Protein AF-A0A0R0JVJ2-F1 (afdb_monomer)

Radius of gyration: 23.45 Å; Cα contacts (8 Å, |Δi|>4): 161; chains: 1; bounding box: 53×37×75 Å

Mean predicted aligned error: 15.51 Å

pLDDT: mean 79.24, std 10.42, range [49.03, 93.81]

InterPro domains:
  IPR013057 Amino acid transporter, transmembrane domain [PF01490] (54-186)

Organism: Glycine max (NCBI:txid3847)

Secondary structure (DSSP, 8-state):
-PPPHHHHHHHHHHHHHHHSTTTS-----HHHHHHHHHHHHH-S-GGGHHHHHHHHHHHHHHHHHHHHHH-PPTT---S---SSHHHHHHHHHHHHHHHHHHT-GGGGHHHHHHHS--BTTB-HHHHHHHHHHHHHHHHHHHHHHHHHHHHHHHGGG--SSHHHHH---HHHHHHHHHHHHHHHHH-

Nearest PDB structures (foldseek):
  8auw-assembly1_D  TM=2.493E-01  e=1.738E+00  Homo sapiens
  6jx6-assembly1_D  TM=2.587E-01  e=4.777E+00  Homo sapiens

Sequence (187 aa):
MVATETEIANADRKAINDWLPVTASRNAKWWYSAFHNITAMVGAGVLTLPYAMSMMGCYSTIAWVASIGKGKLPDVDYSYKAHSTADGVFNFMLAMGEVAFSYAGHNVVLEIQATIPSTPEKPSKKAMWKGVIVAYLGVAFCYLPVAFIGYYIFGNSVDDNILITLDTPAWLIAAANMFVVVHVIGG

Foldseek 3Di:
DDDDPVRVVVVVVLVVLCPDLQRNDFPDFLQVLLLLLLDLLLDPLCVCSVLVLVLLCCLLVLLLVLLVVVAADPPADQDDPAPDPVSVVVVVVVVVVVVCSSNVSVVCLVVSLSRADDDPVRRSCVSNVVSSVSNVVSSCVSPVSNVVSLCRRRRVNADPDSLVVSVPDPVSSVVSVVSVVSSVVSD

Solvent-accessible surface area (backbone atoms only — not comparable to full-atom values): 10233 Å² total; per-residue (Å²): 137,80,81,52,73,66,56,53,54,50,50,50,51,48,51,52,31,58,65,36,83,86,59,32,87,42,87,52,54,45,62,55,36,15,54,52,38,44,40,51,34,76,42,74,25,57,92,35,57,71,56,52,53,52,42,53,52,44,50,31,47,47,52,29,51,50,42,62,72,71,42,67,47,87,87,57,44,79,62,78,84,52,92,42,73,67,52,37,54,50,54,52,53,48,53,52,48,52,54,52,54,63,64,53,28,68,84,49,49,66,61,49,47,61,53,34,46,56,47,97,91,46,55,32,65,61,40,42,51,54,7,45,52,54,21,53,52,51,51,46,62,39,50,49,51,32,53,53,47,38,40,71,25,37,27,59,68,55,46,100,52,59,66,65,58,53,73,61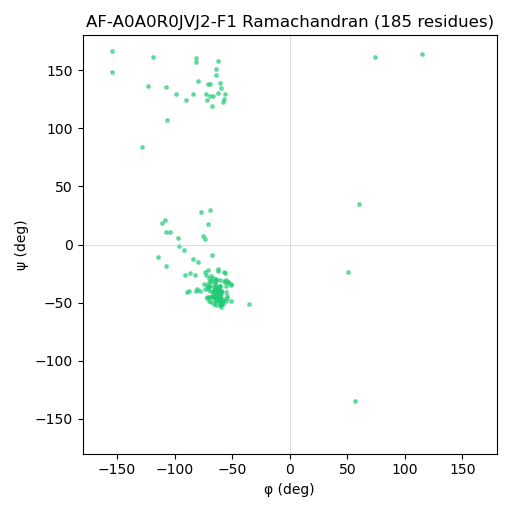,62,61,69,59,45,50,50,51,49,51,50,51,50,53,46,61,74,48,58

Structure (mmCIF, N/CA/C/O backbone):
data_AF-A0A0R0JVJ2-F1
#
_entry.id   AF-A0A0R0JVJ2-F1
#
loop_
_atom_site.group_PDB
_atom_site.id
_atom_site.type_symbol
_atom_site.label_atom_id
_atom_site.label_alt_id
_atom_site.label_comp_id
_atom_site.label_asym_id
_atom_site.label_entity_id
_atom_site.label_seq_id
_atom_site.pdbx_PDB_ins_code
_atom_site.Cartn_x
_atom_site.Cartn_y
_atom_site.Cartn_z
_atom_site.occupancy
_atom_site.B_iso_or_equiv
_atom_site.auth_seq_id
_atom_site.auth_comp_id
_atom_site.auth_asym_id
_atom_site.auth_atom_id
_atom_site.pdbx_PDB_model_num
ATOM 1 N N . MET A 1 1 ? -36.108 13.970 47.862 1.00 61.19 1 MET A N 1
ATOM 2 C CA . MET A 1 1 ? -36.733 13.151 46.804 1.00 61.19 1 MET A CA 1
ATOM 3 C C . MET A 1 1 ? -36.032 11.807 46.802 1.00 61.19 1 MET A C 1
ATOM 5 O O . MET A 1 1 ? -34.837 11.782 46.549 1.00 61.19 1 MET A O 1
ATOM 9 N N . VAL A 1 2 ? -36.731 10.739 47.181 1.00 79.56 2 VAL A N 1
ATOM 10 C CA . VAL A 1 2 ? -36.246 9.355 47.056 1.00 79.56 2 VAL A CA 1
ATOM 11 C C . VAL A 1 2 ? -36.704 8.877 45.682 1.00 79.56 2 VAL A C 1
ATOM 13 O O . VAL A 1 2 ? -37.893 8.997 45.391 1.00 79.56 2 VAL A O 1
ATOM 16 N N . ALA A 1 3 ? -35.779 8.423 44.834 1.00 79.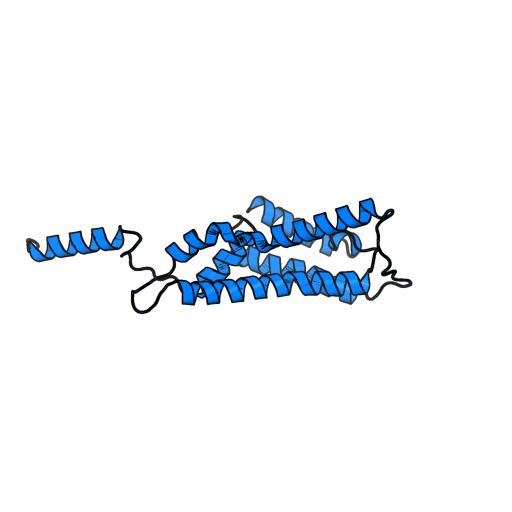12 3 ALA A N 1
ATOM 17 C CA . ALA A 1 3 ? -36.138 7.827 43.550 1.00 79.12 3 ALA A CA 1
ATOM 18 C C . ALA A 1 3 ? -37.029 6.603 43.797 1.00 79.12 3 ALA A C 1
ATOM 20 O O . ALA A 1 3 ? -36.758 5.801 44.694 1.00 79.12 3 ALA A O 1
ATOM 21 N N . THR A 1 4 ? -38.105 6.480 43.031 1.00 87.06 4 THR A N 1
ATOM 22 C CA . THR A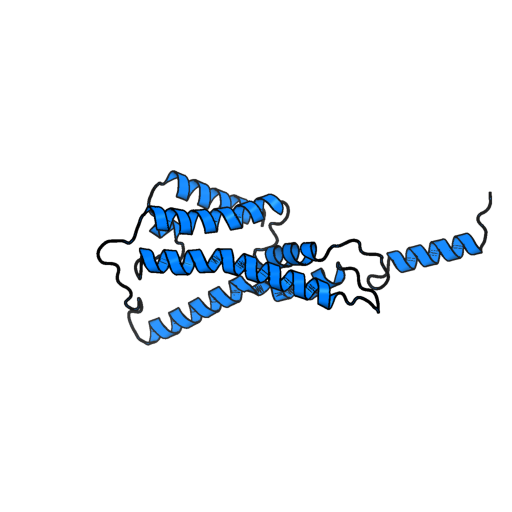 1 4 ? -38.990 5.314 43.089 1.00 87.06 4 THR A CA 1
ATOM 23 C C . THR A 1 4 ? -38.227 4.058 42.654 1.00 87.06 4 THR A C 1
ATOM 25 O O . THR A 1 4 ? -37.319 4.129 41.826 1.00 87.06 4 THR A O 1
ATOM 28 N N . GLU A 1 5 ? -38.600 2.883 43.167 1.00 86.44 5 GLU A N 1
ATOM 29 C CA . GLU A 1 5 ? -37.996 1.603 42.745 1.00 86.44 5 GLU A CA 1
ATOM 30 C C . GLU A 1 5 ? -38.059 1.415 41.217 1.00 86.44 5 GLU A C 1
ATOM 32 O O . GLU A 1 5 ? -37.147 0.861 40.604 1.00 86.44 5 GLU A O 1
ATOM 37 N N . THR A 1 6 ? -39.107 1.950 40.583 1.00 89.19 6 THR A N 1
ATOM 38 C CA . THR A 1 6 ? -39.276 1.967 39.126 1.00 89.19 6 THR A CA 1
ATOM 39 C C . THR A 1 6 ? -38.224 2.824 38.416 1.00 89.19 6 THR A C 1
ATOM 41 O O . THR A 1 6 ? -37.726 2.427 37.364 1.00 89.19 6 THR A O 1
ATOM 44 N N . GLU A 1 7 ? -37.853 3.981 38.969 1.00 89.62 7 GLU A N 1
ATOM 45 C CA . GLU A 1 7 ? -36.797 4.833 38.405 1.00 89.62 7 GLU A CA 1
ATOM 46 C C . GLU A 1 7 ? -35.424 4.159 38.490 1.00 89.62 7 GLU A C 1
ATOM 48 O O . GLU A 1 7 ? -34.679 4.194 37.510 1.00 89.62 7 GLU A O 1
ATOM 53 N N . ILE A 1 8 ? -35.120 3.488 39.608 1.00 86.44 8 ILE A N 1
ATOM 54 C CA . ILE A 1 8 ? -33.870 2.727 39.781 1.00 86.44 8 ILE A CA 1
ATOM 55 C C . ILE A 1 8 ? -33.814 1.565 38.779 1.00 86.44 8 ILE A C 1
ATOM 57 O O . ILE A 1 8 ? -32.847 1.446 38.030 1.00 86.44 8 ILE A O 1
ATOM 61 N N . ALA A 1 9 ? -34.884 0.771 38.668 1.00 89.69 9 ALA A N 1
ATOM 62 C CA . ALA A 1 9 ? -34.943 -0.346 37.723 1.00 89.69 9 ALA A CA 1
ATOM 63 C C . ALA A 1 9 ? -34.809 0.103 36.253 1.00 89.69 9 ALA A C 1
ATOM 65 O O . ALA A 1 9 ? -34.177 -0.578 35.441 1.00 89.69 9 ALA A O 1
ATOM 66 N N . ASN A 1 10 ? -35.379 1.260 35.899 1.00 90.00 10 ASN A N 1
ATOM 67 C CA . ASN A 1 10 ? -35.240 1.843 34.564 1.00 90.00 10 ASN A CA 1
ATOM 68 C C . ASN A 1 10 ? -33.822 2.372 34.308 1.00 90.00 10 ASN A C 1
ATOM 70 O O . ASN A 1 10 ? -33.306 2.204 33.200 1.00 90.00 10 ASN A O 1
ATOM 74 N N . ALA A 1 11 ? -33.182 2.977 35.313 1.00 87.25 11 ALA A N 1
ATOM 75 C CA . ALA A 1 11 ? -31.793 3.420 35.228 1.00 87.25 11 ALA A CA 1
ATOM 76 C C . ALA A 1 11 ? -30.835 2.232 35.047 1.00 87.25 11 ALA A C 1
ATOM 78 O O . ALA A 1 11 ? -29.994 2.274 34.149 1.00 87.25 11 ALA A O 1
ATOM 79 N N . ASP A 1 12 ? -31.028 1.145 35.797 1.00 85.75 12 ASP A N 1
ATOM 80 C CA . ASP A 1 12 ? -30.238 -0.085 35.671 1.00 85.75 12 ASP A CA 1
ATOM 81 C C . ASP A 1 12 ? -30.456 -0.756 34.312 1.00 85.75 12 ASP A C 1
ATOM 83 O O . ASP A 1 12 ? -29.501 -1.152 33.644 1.00 85.75 12 ASP A O 1
ATOM 87 N N . ARG A 1 13 ? -31.708 -0.827 33.836 1.00 85.25 13 ARG A N 1
ATOM 88 C CA . ARG A 1 13 ? -32.015 -1.344 32.493 1.00 85.25 13 ARG A CA 1
ATOM 89 C C . ARG A 1 13 ? -31.335 -0.517 31.409 1.00 85.25 13 ARG A C 1
ATOM 91 O O . ARG A 1 13 ? -30.795 -1.092 30.466 1.00 85.25 13 ARG A O 1
ATOM 98 N N . LYS A 1 14 ? -31.362 0.812 31.531 1.00 83.94 14 LYS A N 1
ATOM 99 C CA . LYS A 1 14 ? -30.695 1.720 30.596 1.00 83.94 14 LYS A CA 1
ATOM 100 C C . LYS A 1 14 ? -29.177 1.536 30.647 1.00 83.94 14 LYS A C 1
ATOM 102 O O . LYS A 1 14 ? -28.571 1.425 29.590 1.00 83.94 14 LYS A O 1
ATOM 107 N N . ALA A 1 15 ? -28.584 1.424 31.835 1.00 81.44 15 ALA A N 1
ATOM 108 C CA . ALA A 1 15 ? -27.154 1.173 32.004 1.00 81.44 15 ALA A CA 1
ATOM 109 C C . ALA A 1 15 ? -26.727 -0.170 31.390 1.00 81.44 15 ALA A C 1
ATOM 111 O O . ALA A 1 15 ? -25.738 -0.226 30.666 1.00 81.44 15 ALA A O 1
ATOM 112 N N . ILE A 1 16 ? -27.507 -1.235 31.605 1.00 78.06 16 ILE A N 1
ATOM 113 C CA . ILE A 1 16 ? -27.278 -2.548 30.986 1.00 78.06 16 ILE A CA 1
ATOM 114 C C . ILE A 1 16 ? -27.407 -2.455 29.462 1.00 78.06 16 ILE A C 1
ATOM 116 O O . ILE A 1 16 ? -26.553 -2.973 28.743 1.00 78.06 16 ILE A O 1
ATOM 120 N N . ASN A 1 17 ? -28.447 -1.781 28.961 1.00 77.75 17 ASN A N 1
ATOM 121 C CA . ASN A 1 17 ? -28.665 -1.635 27.526 1.00 77.75 17 ASN A CA 1
ATOM 122 C C . ASN A 1 17 ? -27.545 -0.826 26.858 1.00 77.75 17 ASN A C 1
ATOM 124 O O . ASN A 1 17 ? -27.104 -1.209 25.779 1.00 77.75 17 ASN A O 1
ATOM 128 N N . ASP A 1 18 ? -27.072 0.241 27.502 1.00 77.94 18 ASP A N 1
ATOM 129 C CA . ASP A 1 18 ? -25.963 1.079 27.034 1.00 77.94 18 ASP A CA 1
ATOM 130 C C . ASP A 1 18 ? -24.608 0.342 27.114 1.00 77.94 18 ASP A C 1
ATOM 132 O O . ASP A 1 18 ? -23.718 0.613 26.309 1.00 77.94 18 ASP A O 1
ATOM 136 N N . TRP A 1 19 ? -24.448 -0.606 28.048 1.00 73.56 19 TRP A N 1
ATOM 137 C CA . TRP A 1 19 ? -23.223 -1.400 28.212 1.00 73.56 19 TRP A CA 1
ATOM 138 C C . TRP A 1 19 ? -23.114 -2.563 27.218 1.00 73.56 19 TRP A C 1
ATOM 140 O O . TRP A 1 19 ? -22.030 -2.865 26.716 1.00 73.56 19 TRP A O 1
ATOM 150 N N . LEU A 1 20 ? -24.227 -3.232 26.915 1.00 75.75 20 LEU A N 1
ATOM 151 C CA . LEU A 1 20 ? -24.237 -4.388 26.023 1.00 75.75 20 LEU A CA 1
ATOM 152 C C . LEU A 1 20 ? -24.006 -3.955 24.557 1.00 75.75 20 LEU A C 1
ATOM 154 O O . LEU A 1 20 ? -24.811 -3.195 24.012 1.00 75.75 20 LEU A O 1
ATOM 158 N N . PRO A 1 21 ? -22.993 -4.503 23.847 1.00 67.06 21 PRO A N 1
ATOM 159 C CA . PRO A 1 21 ? -22.660 -4.104 22.472 1.00 67.06 21 PRO A CA 1
ATOM 160 C C . PRO A 1 21 ? -23.813 -4.213 21.466 1.00 67.06 21 PRO A C 1
ATOM 162 O O . PRO A 1 21 ? -23.787 -3.532 20.438 1.00 67.06 21 PRO A O 1
ATOM 165 N N . VAL A 1 22 ? -24.777 -5.088 21.768 1.00 65.69 22 VAL A N 1
ATOM 166 C CA . VAL A 1 22 ? -25.954 -5.429 20.960 1.00 65.69 22 VAL A CA 1
ATOM 167 C C . VAL A 1 22 ? -27.159 -4.510 21.195 1.00 65.69 22 VAL A C 1
ATOM 169 O O . VAL A 1 22 ? -27.994 -4.394 20.304 1.00 65.69 22 VAL A O 1
ATOM 172 N N . THR A 1 23 ? -27.265 -3.856 22.356 1.00 63.50 23 THR A N 1
ATOM 173 C CA . THR A 1 23 ? -28.396 -2.968 22.710 1.00 63.50 23 THR A CA 1
ATOM 174 C C . THR A 1 23 ? -27.990 -1.506 22.866 1.00 63.50 23 THR A C 1
ATOM 176 O O . THR A 1 23 ? -28.865 -0.644 22.954 1.00 63.50 23 THR A O 1
ATOM 179 N N . ALA A 1 24 ? -26.687 -1.215 22.885 1.00 66.81 24 ALA A N 1
ATOM 180 C CA . ALA A 1 24 ? -26.182 0.140 23.016 1.00 66.81 24 ALA A CA 1
ATOM 181 C C . ALA A 1 24 ? -26.632 0.994 21.825 1.00 66.81 24 ALA A C 1
ATOM 183 O O . ALA A 1 24 ? -26.459 0.614 20.661 1.00 66.81 24 ALA A O 1
ATOM 184 N N . SER A 1 25 ? -27.195 2.172 22.103 1.00 65.38 25 SER A N 1
ATOM 185 C CA . SER A 1 25 ? -27.552 3.118 21.046 1.00 65.38 25 SER A CA 1
ATOM 186 C C . SER A 1 25 ? -26.279 3.655 20.382 1.00 65.38 25 SER A C 1
ATOM 188 O O . SER A 1 25 ? -25.414 4.254 21.020 1.00 65.38 25 SER A O 1
ATOM 190 N N . ARG A 1 26 ? -26.127 3.408 19.080 1.00 69.19 26 ARG A N 1
ATOM 191 C CA . ARG A 1 26 ? -24.976 3.877 18.298 1.00 69.19 26 ARG A CA 1
ATOM 192 C C . ARG A 1 26 ? -25.423 5.010 17.385 1.00 69.19 26 ARG A C 1
ATOM 194 O O . ARG A 1 26 ? -26.456 4.921 16.737 1.00 69.19 26 ARG A O 1
ATOM 201 N N . ASN A 1 27 ? -24.638 6.079 17.309 1.00 69.50 27 ASN A N 1
ATOM 202 C CA . ASN A 1 27 ? -24.964 7.259 16.496 1.00 69.50 27 ASN A CA 1
ATOM 203 C C . ASN A 1 27 ? -24.152 7.334 15.187 1.00 69.50 27 ASN A C 1
ATOM 205 O O . ASN A 1 27 ? -24.167 8.357 14.500 1.00 69.50 27 ASN A O 1
ATOM 209 N N . ALA A 1 28 ? -23.433 6.264 14.823 1.00 70.06 28 ALA A N 1
ATOM 210 C CA . ALA A 1 28 ? -22.586 6.241 13.634 1.00 70.06 28 ALA A CA 1
ATOM 211 C C . ALA A 1 28 ? -23.421 6.260 12.342 1.00 70.06 28 ALA A C 1
ATOM 213 O O . ALA A 1 28 ? -24.318 5.445 12.124 1.00 70.06 28 ALA A O 1
ATOM 214 N N . LYS A 1 29 ? -23.109 7.200 11.449 1.00 79.81 29 LYS A N 1
ATOM 215 C CA . LYS A 1 29 ? -23.713 7.288 10.110 1.00 79.81 29 LYS A CA 1
ATOM 216 C C . LYS A 1 29 ? -23.023 6.307 9.152 1.00 79.81 29 LYS A C 1
ATOM 218 O O . LYS A 1 29 ? -21.863 5.963 9.338 1.00 79.81 29 LYS A O 1
ATOM 223 N N . TRP A 1 30 ? -23.698 5.909 8.071 1.00 78.44 30 TRP A N 1
ATOM 224 C CA . TRP A 1 30 ? -23.148 4.969 7.075 1.00 78.44 30 TRP A CA 1
ATOM 225 C C . TRP A 1 30 ? -21.788 5.401 6.505 1.00 78.44 30 TRP A C 1
ATOM 227 O O . TRP A 1 30 ? -20.960 4.554 6.187 1.00 78.44 30 TRP A O 1
ATOM 237 N N . TRP A 1 31 ? -21.542 6.710 6.387 1.00 79.94 31 TRP A N 1
ATOM 238 C CA . TRP A 1 31 ? -20.289 7.211 5.840 1.00 79.94 31 TRP A CA 1
ATOM 239 C C . TRP A 1 31 ? -19.108 6.921 6.763 1.00 79.94 31 TRP A C 1
ATOM 241 O O . TRP A 1 31 ? -18.051 6.617 6.236 1.00 79.94 31 TRP A O 1
ATOM 251 N N . TYR A 1 32 ? -19.279 6.869 8.094 1.00 78.94 32 TYR A N 1
ATOM 252 C CA . TYR A 1 32 ? -18.208 6.447 9.013 1.00 78.94 32 TYR A CA 1
ATOM 253 C C . TYR A 1 32 ? -17.665 5.068 8.642 1.00 78.94 32 TYR A C 1
ATOM 255 O O . TYR A 1 32 ? -16.466 4.844 8.716 1.00 78.94 32 TYR A O 1
ATOM 263 N N . SER A 1 33 ? -18.528 4.164 8.167 1.00 79.00 33 SER A N 1
ATOM 264 C CA . SER A 1 33 ? -18.093 2.868 7.654 1.00 79.00 33 SER A CA 1
ATOM 265 C C . SER A 1 33 ? -17.161 3.011 6.454 1.00 79.00 33 SER A C 1
ATOM 267 O O . SER A 1 33 ? -16.154 2.318 6.404 1.00 79.00 33 SER A O 1
ATOM 269 N N . ALA A 1 34 ? -17.449 3.920 5.517 1.00 80.50 34 ALA A N 1
ATOM 270 C CA . ALA A 1 34 ? -16.549 4.192 4.397 1.00 80.50 34 ALA A CA 1
ATOM 271 C C . ALA A 1 34 ? -15.191 4.703 4.894 1.00 80.50 34 ALA A C 1
ATOM 273 O O . ALA A 1 34 ? -14.166 4.149 4.514 1.00 80.50 34 ALA A O 1
ATOM 274 N N . PHE A 1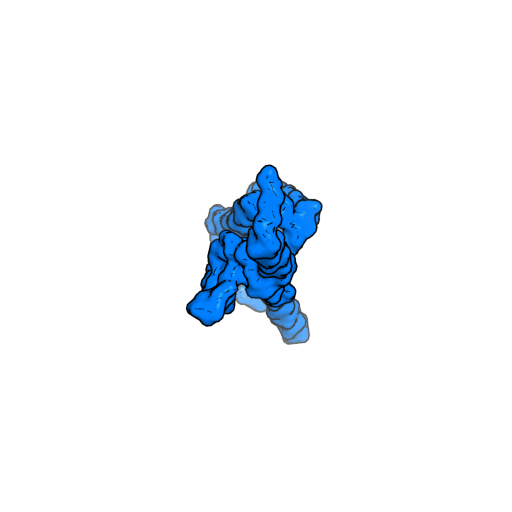 35 ? -15.190 5.685 5.805 1.00 77.50 35 PHE A N 1
ATOM 275 C CA . PHE A 1 35 ? -13.962 6.208 6.412 1.00 77.50 35 PHE A CA 1
ATOM 276 C C . PHE A 1 35 ? -13.161 5.106 7.113 1.00 77.50 35 PHE A C 1
ATOM 278 O O . PHE A 1 35 ? -11.982 4.958 6.830 1.00 77.50 35 PHE A O 1
ATOM 285 N N . HIS A 1 36 ? -13.792 4.281 7.953 1.00 75.06 36 HIS A N 1
ATOM 286 C CA . HIS A 1 36 ? -13.100 3.189 8.636 1.00 75.06 36 HIS A CA 1
ATOM 287 C C . HIS A 1 36 ? -12.586 2.102 7.680 1.00 75.06 36 HIS A C 1
ATOM 289 O O . HIS A 1 36 ? -11.508 1.567 7.916 1.00 75.06 36 HIS A O 1
ATOM 295 N N . ASN A 1 37 ? -13.320 1.772 6.608 1.00 74.44 37 ASN A N 1
ATOM 296 C CA . ASN A 1 37 ? -12.854 0.801 5.611 1.00 74.44 37 ASN A CA 1
ATOM 297 C C . ASN A 1 37 ? -11.634 1.338 4.850 1.00 74.44 37 ASN A C 1
ATOM 299 O O . ASN A 1 37 ? -10.663 0.607 4.697 1.00 74.44 37 ASN A O 1
ATOM 303 N N . ILE A 1 38 ? -11.663 2.607 4.420 1.00 73.12 38 ILE A N 1
ATOM 304 C CA . ILE A 1 38 ? -10.509 3.267 3.785 1.00 73.12 38 ILE A CA 1
ATOM 305 C C . ILE A 1 38 ? -9.325 3.264 4.754 1.00 73.12 38 ILE A C 1
ATOM 307 O O . ILE A 1 38 ? -8.245 2.796 4.413 1.00 73.12 38 ILE A O 1
ATOM 311 N N . THR A 1 39 ? -9.551 3.716 5.986 1.00 68.75 39 THR A N 1
ATOM 312 C CA . THR A 1 39 ? -8.565 3.706 7.067 1.00 68.75 39 THR A CA 1
ATOM 313 C C . THR A 1 39 ? -7.922 2.333 7.250 1.00 68.75 39 THR A C 1
ATOM 315 O O . THR A 1 39 ? -6.705 2.230 7.317 1.00 68.75 39 THR A O 1
ATOM 318 N N . ALA A 1 40 ? -8.711 1.267 7.314 1.00 69.25 40 ALA A N 1
ATOM 319 C CA . ALA A 1 40 ? -8.175 -0.058 7.583 1.00 69.25 40 ALA A CA 1
ATOM 320 C C . ALA A 1 40 ? -7.408 -0.676 6.415 1.00 69.25 40 ALA A C 1
ATOM 322 O O . ALA A 1 40 ? -6.539 -1.509 6.647 1.00 69.25 40 ALA A O 1
ATOM 323 N N . MET A 1 41 ? -7.717 -0.282 5.177 1.00 67.62 41 MET A N 1
ATOM 324 C CA . MET A 1 41 ? -6.905 -0.658 4.014 1.00 67.62 41 MET A CA 1
ATOM 325 C C . MET A 1 41 ? -5.552 0.052 4.024 1.00 67.62 41 MET A C 1
ATOM 327 O O . MET A 1 41 ? -4.565 -0.506 3.564 1.00 67.62 41 MET A O 1
ATOM 331 N N . VAL A 1 42 ? -5.511 1.277 4.548 1.00 63.75 42 VAL A N 1
ATOM 332 C CA . VAL A 1 42 ? -4.325 2.138 4.507 1.00 63.75 42 VAL A CA 1
ATOM 333 C C . VAL A 1 42 ? -3.431 1.960 5.748 1.00 63.75 42 VAL A C 1
ATOM 335 O O . VAL A 1 42 ? -2.225 2.160 5.658 1.00 63.75 42 VAL A O 1
ATOM 338 N N . GLY A 1 43 ? -3.984 1.535 6.888 1.00 58.16 43 GLY A N 1
ATOM 339 C CA . GLY A 1 43 ? -3.256 1.321 8.145 1.00 58.16 43 GLY A CA 1
ATOM 340 C C . GLY A 1 43 ? -3.691 2.272 9.267 1.00 58.16 43 GLY A C 1
ATOM 341 O O . GLY A 1 43 ? -4.354 3.283 9.036 1.00 58.16 43 GLY A O 1
ATOM 342 N N . ALA A 1 44 ? -3.322 1.936 10.507 1.00 50.53 44 ALA A N 1
ATOM 343 C CA . ALA A 1 44 ? -3.784 2.559 11.755 1.00 50.53 44 ALA A CA 1
ATOM 344 C C . ALA A 1 44 ? -3.271 3.993 12.021 1.00 50.53 44 ALA A C 1
ATOM 346 O O . ALA A 1 44 ? -3.466 4.497 13.130 1.00 50.53 44 ALA A O 1
ATOM 347 N N . GLY A 1 45 ? -2.766 4.692 10.989 1.00 51.88 45 GLY A N 1
ATOM 348 C CA . GLY A 1 45 ? -2.164 6.031 11.054 1.00 51.88 45 GLY A CA 1
ATOM 349 C C . GLY A 1 45 ? -3.082 7.218 11.348 1.00 51.88 45 GLY A C 1
ATOM 350 O O . GLY A 1 45 ? -2.923 8.345 10.869 1.00 51.88 45 GLY A O 1
ATOM 351 N N . VAL A 1 46 ? -4.130 6.927 12.098 1.00 49.03 46 VAL A N 1
ATOM 352 C CA . VAL A 1 46 ? -5.496 7.440 12.002 1.00 49.03 46 VAL A CA 1
ATOM 353 C C . VAL A 1 46 ? -5.759 8.592 12.956 1.00 49.03 46 VAL A C 1
ATOM 355 O O . VAL A 1 46 ? -6.857 9.143 12.976 1.00 49.03 46 VAL A O 1
ATOM 358 N N . LEU A 1 47 ? -4.742 9.074 13.667 1.00 53.34 47 LEU A N 1
ATOM 359 C CA . LEU A 1 47 ? -4.842 10.373 14.341 1.00 53.34 47 LEU A CA 1
ATOM 360 C C . LEU A 1 47 ? -4.920 11.538 13.340 1.00 53.34 47 LEU A C 1
ATOM 362 O O . LEU A 1 47 ? -5.244 12.663 13.712 1.00 53.34 47 LEU A O 1
ATOM 366 N N . THR A 1 48 ? -4.699 11.258 12.054 1.00 53.97 48 THR A N 1
ATOM 367 C CA . THR A 1 48 ? -4.685 12.244 10.980 1.00 53.97 48 THR A CA 1
ATOM 368 C C . THR A 1 48 ? -5.867 12.111 10.011 1.00 53.97 48 THR A C 1
ATOM 370 O O . THR A 1 48 ? -5.783 12.657 8.932 1.00 53.97 48 THR A O 1
ATOM 373 N N . LEU A 1 49 ? -6.984 11.444 10.337 1.00 52.06 49 LEU A N 1
ATOM 374 C CA . LEU A 1 49 ? -8.055 11.047 9.386 1.00 52.06 49 LEU A CA 1
ATOM 375 C C . LEU A 1 49 ? -8.369 12.028 8.215 1.00 52.06 49 LEU A C 1
ATOM 377 O O . LEU A 1 49 ? -8.335 11.590 7.064 1.00 52.06 49 LEU A O 1
ATOM 381 N N . PRO A 1 50 ? -8.611 13.343 8.422 1.00 58.41 50 PRO A N 1
ATOM 382 C CA . PRO A 1 50 ? -8.808 14.280 7.308 1.00 58.41 50 PRO A CA 1
ATOM 383 C C . PRO A 1 50 ? -7.515 14.577 6.538 1.00 58.41 50 PRO A C 1
ATOM 385 O O . PRO A 1 50 ? -7.539 14.738 5.325 1.00 58.41 50 PRO A O 1
ATOM 388 N N . TYR A 1 51 ? -6.392 14.626 7.247 1.00 54.84 51 TYR A N 1
ATOM 389 C CA . TYR A 1 51 ? -5.042 14.807 6.728 1.00 54.84 51 TYR A CA 1
ATOM 390 C C . TYR A 1 51 ? -4.591 13.572 5.928 1.00 54.84 51 TYR A C 1
ATOM 392 O O . TYR A 1 51 ? -4.284 13.735 4.757 1.00 54.84 51 TYR A O 1
ATOM 400 N N . ALA A 1 52 ? -4.717 12.342 6.437 1.00 51.50 52 ALA A N 1
ATOM 401 C CA . ALA A 1 52 ? -4.449 11.102 5.698 1.00 51.50 52 ALA A CA 1
ATOM 402 C C . ALA A 1 52 ? -5.331 10.950 4.448 1.00 51.50 52 ALA A C 1
ATOM 404 O O . ALA A 1 52 ? -4.839 10.563 3.393 1.00 51.50 52 ALA A O 1
ATOM 405 N N . MET A 1 53 ? -6.618 11.309 4.512 1.00 54.53 53 MET A N 1
ATOM 406 C CA . MET A 1 53 ? -7.489 11.272 3.330 1.00 54.53 53 MET A CA 1
ATOM 407 C C . MET A 1 53 ? -7.205 12.388 2.331 1.00 54.53 53 MET A C 1
ATOM 409 O O . MET A 1 53 ? -7.214 12.143 1.124 1.00 54.53 53 MET A O 1
ATOM 413 N N . SER A 1 54 ? -6.902 13.596 2.817 1.00 57.88 54 SER A N 1
ATOM 414 C CA . SER A 1 54 ? -6.384 14.664 1.960 1.00 57.88 54 SER A CA 1
ATOM 415 C C . SER A 1 54 ? -5.067 14.247 1.309 1.00 57.88 54 SER A C 1
ATOM 417 O O . SER A 1 54 ? -4.814 14.611 0.166 1.00 57.88 54 SER A O 1
ATOM 419 N N . MET A 1 55 ? -4.285 13.406 1.995 1.00 56.81 55 MET A N 1
ATOM 420 C CA . MET A 1 55 ? -2.984 12.930 1.546 1.00 56.81 55 MET A CA 1
ATOM 421 C C . MET A 1 55 ? -3.040 11.789 0.563 1.00 56.81 55 MET A C 1
ATOM 423 O O . MET A 1 55 ? -2.290 11.796 -0.404 1.00 56.81 55 MET A O 1
ATOM 427 N N . MET A 1 56 ? -3.941 10.833 0.759 1.00 58.50 56 MET A N 1
ATOM 428 C CA . MET A 1 56 ? -4.140 9.745 -0.190 1.00 58.50 56 MET A CA 1
ATOM 429 C C . MET A 1 56 ? -4.621 10.305 -1.530 1.00 58.50 56 MET A C 1
ATOM 431 O O . MET A 1 56 ? -4.071 9.977 -2.582 1.00 58.50 56 MET A O 1
ATOM 435 N N . GLY A 1 57 ? -5.593 11.224 -1.468 1.00 65.44 57 GLY A N 1
ATOM 436 C CA . GLY A 1 57 ? -6.043 11.980 -2.625 1.00 65.44 57 GLY A CA 1
ATOM 437 C C . GLY A 1 57 ? -4.910 12.800 -3.229 1.00 65.44 57 GLY A C 1
ATOM 438 O O . GLY A 1 57 ? -4.718 12.731 -4.438 1.00 65.44 57 GLY A O 1
ATOM 439 N N . CYS A 1 58 ? -4.120 13.526 -2.428 1.00 69.38 58 CYS A N 1
ATOM 440 C CA . CYS A 1 58 ? -3.056 14.360 -2.978 1.00 69.38 58 CYS A CA 1
ATOM 441 C C . CYS A 1 58 ? -1.908 13.543 -3.567 1.00 69.38 58 CYS A C 1
ATOM 443 O O . CYS A 1 58 ? -1.455 13.913 -4.631 1.00 69.38 58 CYS A O 1
ATOM 445 N N . TYR A 1 59 ? -1.458 12.440 -2.968 1.00 75.50 59 TYR A N 1
ATOM 446 C CA . TYR A 1 59 ? -0.343 11.647 -3.494 1.00 75.50 59 TYR A CA 1
ATOM 447 C C . TYR A 1 59 ? -0.709 11.006 -4.832 1.00 75.50 59 TYR A C 1
ATOM 449 O O . TYR A 1 59 ? -0.001 11.196 -5.818 1.00 75.50 59 TYR A O 1
ATOM 457 N N . SER A 1 60 ? -1.852 10.311 -4.883 1.00 81.12 60 SER A N 1
ATOM 458 C CA . SER A 1 60 ? -2.369 9.738 -6.128 1.00 81.12 60 SER A CA 1
ATOM 459 C C . SER A 1 60 ? -2.603 10.829 -7.173 1.00 81.12 60 SER A C 1
ATOM 461 O O . SER A 1 60 ? -2.106 10.723 -8.293 1.00 81.12 60 SER A O 1
ATOM 463 N N . THR A 1 61 ? -3.291 11.913 -6.794 1.00 82.38 61 THR A N 1
ATOM 464 C CA . THR A 1 61 ? -3.583 13.030 -7.703 1.00 82.38 61 THR A CA 1
ATOM 465 C C . THR A 1 61 ? -2.319 13.690 -8.215 1.00 82.38 61 THR A C 1
ATOM 467 O O . THR A 1 61 ? -2.193 13.886 -9.415 1.00 82.38 61 THR A O 1
ATOM 470 N N . ILE A 1 62 ? -1.352 13.972 -7.346 1.00 81.62 62 ILE A N 1
ATOM 471 C CA . ILE A 1 62 ? -0.042 14.501 -7.723 1.00 81.62 62 ILE A CA 1
ATOM 472 C C . ILE A 1 62 ? 0.636 13.546 -8.699 1.00 81.62 62 ILE A C 1
ATOM 474 O O . ILE A 1 62 ? 1.113 14.007 -9.727 1.00 81.62 62 ILE A O 1
ATOM 478 N N . ALA A 1 63 ? 0.646 12.241 -8.425 1.00 84.69 63 ALA A N 1
ATOM 479 C CA . ALA A 1 63 ? 1.309 11.262 -9.275 1.00 84.69 63 ALA A CA 1
ATOM 480 C C . ALA A 1 63 ? 0.734 11.248 -10.697 1.00 84.69 63 ALA A C 1
ATOM 482 O O . ALA A 1 63 ? 1.480 11.433 -11.662 1.00 84.69 63 ALA A O 1
ATOM 483 N N . TRP A 1 64 ? -0.583 11.081 -10.855 1.00 86.88 64 TRP A N 1
ATOM 484 C CA . TRP A 1 64 ? -1.167 11.019 -12.196 1.00 86.88 64 TRP A CA 1
ATOM 485 C C . TRP A 1 64 ? -1.234 12.394 -12.879 1.00 86.88 64 TRP A C 1
ATOM 487 O O . TRP A 1 64 ? -1.002 12.466 -14.084 1.00 86.88 64 TRP A O 1
ATOM 497 N N . VAL A 1 65 ? -1.452 13.497 -12.150 1.00 87.12 65 VAL A N 1
ATOM 498 C CA . VAL A 1 65 ? -1.410 14.864 -12.715 1.00 87.12 65 VAL A CA 1
ATOM 499 C C . VAL A 1 65 ? 0.001 15.228 -13.170 1.00 87.12 65 VAL A C 1
ATOM 501 O O . VAL A 1 65 ? 0.168 15.745 -14.273 1.00 87.12 65 VAL A O 1
ATOM 504 N N . ALA A 1 66 ? 1.023 14.946 -12.360 1.00 85.94 66 ALA A N 1
ATOM 505 C CA . ALA A 1 66 ? 2.414 15.188 -12.734 1.00 85.94 66 ALA A CA 1
ATOM 506 C C . ALA A 1 66 ? 2.825 14.315 -13.923 1.00 85.94 66 ALA A C 1
ATOM 508 O O . ALA A 1 66 ? 3.511 14.802 -14.818 1.00 85.94 66 ALA A O 1
ATOM 509 N N . SER A 1 67 ? 2.335 13.071 -13.987 1.00 87.38 67 SER A N 1
ATOM 510 C CA . SER A 1 67 ? 2.542 12.200 -15.149 1.00 87.38 67 SER A CA 1
ATOM 511 C C . SER A 1 67 ? 1.952 12.835 -16.409 1.00 87.38 67 SER A C 1
ATOM 513 O O . SER A 1 67 ? 2.674 13.005 -17.388 1.00 87.38 67 SER A O 1
ATOM 515 N N . ILE A 1 68 ? 0.685 13.279 -16.372 1.00 89.00 68 ILE A N 1
ATOM 516 C CA . ILE A 1 68 ? 0.058 14.013 -17.491 1.00 89.00 68 ILE A CA 1
ATOM 517 C C . ILE A 1 68 ? 0.898 15.232 -17.887 1.00 89.00 68 ILE A C 1
ATOM 519 O O . ILE A 1 68 ? 1.106 15.460 -19.077 1.00 89.00 68 ILE A O 1
ATOM 523 N N . GLY A 1 69 ? 1.389 15.995 -16.907 1.00 85.81 69 GLY A N 1
ATOM 524 C CA . GLY A 1 69 ? 2.218 17.179 -17.135 1.00 85.81 69 GLY A CA 1
ATOM 525 C C . GLY A 1 69 ? 3.572 16.879 -17.787 1.00 85.81 69 GLY A C 1
ATOM 526 O O . GLY A 1 69 ? 4.029 17.680 -18.599 1.00 85.81 69 GLY A O 1
ATOM 527 N N . LYS A 1 70 ? 4.189 15.729 -17.479 1.00 86.44 70 LYS A N 1
ATOM 528 C CA . LYS A 1 70 ? 5.425 15.254 -18.131 1.00 86.44 70 LYS A CA 1
ATOM 529 C C . LYS A 1 70 ? 5.174 14.878 -19.595 1.00 86.44 70 LYS A C 1
ATOM 531 O O . LYS A 1 70 ? 6.042 15.086 -20.439 1.00 86.44 70 LYS A O 1
ATOM 536 N N . GLY A 1 71 ? 3.963 14.411 -19.900 1.00 87.12 71 GLY A N 1
ATOM 537 C CA . GLY A 1 71 ? 3.568 13.984 -21.238 1.00 87.12 71 GLY A CA 1
ATOM 538 C C . GLY A 1 71 ? 4.183 12.636 -21.617 1.00 87.12 71 GLY A C 1
ATOM 539 O O . GLY A 1 71 ? 5.141 12.175 -21.004 1.00 87.12 71 GLY A O 1
ATOM 540 N N . LYS A 1 72 ? 3.600 11.979 -22.627 1.00 89.94 72 LYS A N 1
ATOM 541 C CA . LYS A 1 72 ? 4.056 10.667 -23.111 1.00 89.94 72 LYS A CA 1
ATOM 542 C C . LYS A 1 72 ? 5.527 10.741 -23.534 1.00 89.94 72 LYS A C 1
ATOM 544 O O . LYS A 1 72 ? 5.869 11.578 -24.371 1.00 89.94 72 LYS A O 1
ATOM 549 N N . LEU A 1 73 ? 6.368 9.865 -22.980 1.00 87.25 73 LEU A N 1
ATOM 550 C CA . LEU A 1 73 ? 7.788 9.834 -23.322 1.00 87.25 73 LEU A CA 1
ATOM 551 C C . LEU A 1 73 ? 7.999 9.470 -24.806 1.00 87.25 73 LEU A C 1
ATOM 553 O O . LEU A 1 73 ? 7.226 8.672 -25.355 1.00 87.25 73 LEU A O 1
ATOM 557 N N . PRO A 1 74 ? 9.032 10.031 -25.469 1.00 86.31 74 PRO A N 1
ATOM 558 C CA . PRO A 1 74 ? 9.462 9.532 -26.770 1.00 86.31 74 PRO A CA 1
ATOM 559 C C . PRO A 1 74 ? 9.904 8.067 -26.629 1.00 86.31 74 PRO A C 1
ATOM 561 O O . PRO A 1 74 ? 10.537 7.707 -25.641 1.00 86.31 74 PRO A O 1
ATOM 564 N N . ASP A 1 75 ? 9.531 7.232 -27.601 1.00 88.62 75 ASP A N 1
ATOM 565 C CA . ASP A 1 75 ? 9.897 5.808 -27.672 1.00 88.62 75 ASP A CA 1
ATOM 566 C C . ASP A 1 75 ? 9.424 4.935 -26.494 1.00 88.62 75 ASP A C 1
ATOM 568 O O . ASP A 1 75 ? 10.091 3.980 -26.102 1.00 88.62 75 ASP A O 1
ATOM 572 N N . VAL A 1 76 ? 8.243 5.233 -25.938 1.00 89.44 76 VAL A N 1
ATOM 573 C CA . VAL A 1 76 ? 7.642 4.397 -24.891 1.00 89.44 76 VAL A CA 1
ATOM 574 C C . VAL A 1 76 ? 7.429 2.958 -25.365 1.00 89.44 76 VAL A C 1
ATOM 576 O O . VAL A 1 76 ? 6.726 2.687 -26.343 1.00 89.44 76 VAL A O 1
ATOM 579 N N . ASP A 1 77 ? 8.023 2.029 -24.629 1.00 90.88 77 ASP A N 1
ATOM 580 C CA . ASP A 1 77 ? 7.898 0.606 -24.876 1.00 90.88 77 ASP A CA 1
ATOM 581 C C . ASP A 1 77 ? 6.840 0.002 -23.943 1.00 90.88 77 ASP A C 1
ATOM 583 O O . ASP A 1 77 ? 6.846 0.222 -22.735 1.00 90.88 77 ASP A O 1
ATOM 587 N N . TYR A 1 78 ? 5.905 -0.755 -24.512 1.00 91.44 78 TYR A N 1
ATOM 588 C CA . TYR A 1 78 ? 4.875 -1.490 -23.769 1.00 91.44 78 TYR A CA 1
ATOM 589 C C . TYR A 1 78 ? 5.142 -2.999 -23.768 1.00 91.44 78 TYR A C 1
ATOM 591 O O . TYR A 1 78 ? 4.273 -3.789 -23.388 1.00 91.44 78 TYR A O 1
ATOM 599 N N . SER A 1 79 ? 6.328 -3.416 -24.213 1.00 89.88 79 SER A N 1
ATOM 600 C CA . SER A 1 79 ? 6.777 -4.794 -24.123 1.00 89.88 79 SER A CA 1
ATOM 601 C C . SER A 1 79 ? 6.880 -5.238 -22.665 1.00 89.88 79 SER A C 1
ATOM 603 O O . SER A 1 79 ? 6.966 -4.445 -21.720 1.00 89.88 79 SER A O 1
ATOM 605 N N . TYR A 1 80 ? 6.826 -6.548 -22.476 1.00 84.62 80 TYR A N 1
ATOM 606 C CA . TYR A 1 80 ? 6.846 -7.127 -21.151 1.00 84.62 80 TYR A CA 1
ATOM 607 C C . TYR A 1 80 ? 8.245 -7.023 -20.533 1.00 84.62 80 TYR A C 1
ATOM 609 O O . TYR A 1 80 ? 9.219 -7.444 -21.148 1.00 84.62 80 TYR A O 1
ATOM 617 N N . LYS A 1 81 ? 8.336 -6.501 -19.301 1.00 85.44 81 LYS A N 1
ATOM 618 C CA . LYS A 1 81 ? 9.610 -6.292 -18.588 1.00 85.44 81 LYS A CA 1
ATOM 619 C C . LYS A 1 81 ? 10.400 -7.574 -18.303 1.00 85.44 81 LYS A C 1
ATOM 621 O O . LYS A 1 81 ? 11.588 -7.486 -18.021 1.00 85.44 81 LYS A O 1
ATOM 626 N N . ALA A 1 82 ? 9.753 -8.741 -18.301 1.00 87.00 82 ALA A N 1
ATOM 627 C CA . ALA A 1 82 ? 10.401 -9.950 -17.810 1.00 87.00 82 ALA A CA 1
ATOM 628 C C . ALA A 1 82 ? 11.502 -10.457 -18.745 1.00 87.00 82 ALA A C 1
ATOM 630 O O . ALA A 1 82 ? 11.319 -10.571 -19.958 1.00 87.00 82 ALA A O 1
ATOM 631 N N . HIS A 1 83 ? 12.615 -10.877 -18.150 1.00 87.50 83 HIS A N 1
ATOM 632 C CA . HIS A 1 83 ? 13.773 -11.410 -18.869 1.00 87.50 83 HIS A CA 1
ATOM 633 C C . HIS A 1 83 ? 13.642 -12.903 -19.207 1.00 87.50 83 HIS A C 1
ATOM 635 O O . HIS A 1 83 ? 14.429 -13.448 -19.980 1.00 87.50 83 HIS A O 1
ATOM 641 N N . SER A 1 84 ? 12.661 -13.589 -18.616 1.00 93.25 84 SER A N 1
ATOM 642 C CA . SER A 1 84 ? 12.353 -14.996 -18.875 1.00 93.25 84 SER A CA 1
ATOM 643 C C . SER A 1 84 ? 10.886 -15.308 -18.569 1.00 93.25 84 SER A C 1
ATOM 645 O O . SER A 1 84 ? 10.201 -14.544 -17.891 1.00 93.25 84 SER A O 1
ATOM 647 N N . THR A 1 85 ? 10.394 -16.469 -19.011 1.00 91.75 85 THR A N 1
ATOM 648 C CA . THR A 1 85 ? 9.034 -16.923 -18.676 1.00 91.75 85 THR A CA 1
ATOM 649 C C . THR A 1 85 ? 8.830 -17.078 -17.167 1.00 91.75 85 THR A C 1
ATOM 651 O O . THR A 1 85 ? 7.774 -16.711 -16.662 1.00 91.75 85 THR A O 1
ATOM 654 N N . ALA A 1 86 ? 9.829 -17.591 -16.439 1.00 93.81 86 ALA A N 1
ATOM 655 C CA . ALA A 1 86 ? 9.735 -17.766 -14.990 1.00 93.81 86 ALA A CA 1
ATOM 656 C C . ALA A 1 86 ? 9.627 -16.414 -14.271 1.00 93.81 86 ALA A C 1
ATOM 658 O O . ALA A 1 86 ? 8.727 -16.227 -13.458 1.00 93.81 86 ALA A O 1
ATOM 659 N N . ASP A 1 87 ? 10.494 -15.467 -14.635 1.00 92.06 87 ASP A N 1
ATOM 660 C CA . ASP A 1 87 ? 10.459 -14.084 -14.146 1.00 92.06 87 ASP A CA 1
ATOM 661 C C . ASP A 1 87 ? 9.088 -13.439 -14.408 1.00 92.06 87 ASP A C 1
ATOM 663 O O . ASP A 1 87 ? 8.483 -12.844 -13.522 1.00 92.06 87 ASP A O 1
ATOM 667 N N . GLY A 1 88 ? 8.510 -13.688 -15.585 1.00 91.56 88 GLY A N 1
ATOM 668 C CA . GLY A 1 88 ? 7.161 -13.238 -15.909 1.00 91.56 88 GLY A CA 1
ATOM 669 C C . GLY A 1 88 ? 6.071 -13.783 -14.990 1.00 91.56 88 GLY A C 1
ATOM 670 O O . GLY A 1 88 ? 5.231 -13.041 -14.480 1.00 91.56 88 GLY A O 1
ATOM 671 N N . VAL A 1 89 ? 6.092 -15.089 -14.731 1.00 93.69 89 VAL 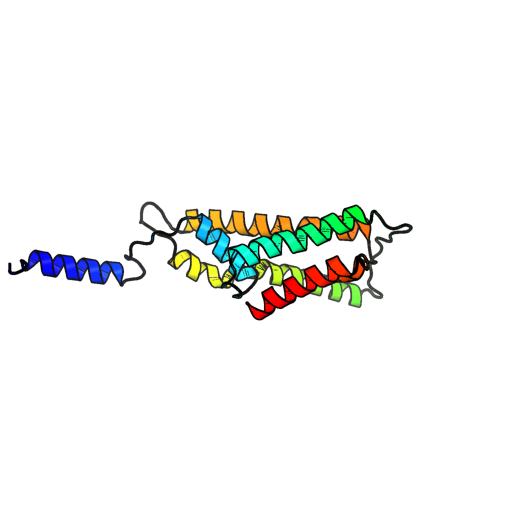A N 1
ATOM 672 C CA . VAL A 1 89 ? 5.133 -15.716 -13.813 1.00 93.69 89 VAL A CA 1
ATOM 673 C C . VAL A 1 89 ? 5.276 -15.141 -12.403 1.00 93.69 89 VAL A C 1
ATOM 675 O O . VAL A 1 89 ? 4.263 -14.821 -11.780 1.00 93.69 89 VAL A O 1
ATOM 678 N N . PHE A 1 90 ? 6.503 -14.965 -11.908 1.00 93.50 90 PHE A N 1
ATOM 679 C CA . PHE A 1 90 ? 6.735 -14.392 -10.582 1.00 93.50 90 PHE A CA 1
ATOM 680 C C . PHE A 1 90 ? 6.309 -12.923 -10.498 1.00 93.50 90 PHE A C 1
ATOM 682 O O . PHE A 1 90 ? 5.597 -12.578 -9.559 1.00 93.50 90 PHE A O 1
ATOM 689 N N . ASN A 1 91 ? 6.630 -12.088 -11.490 1.00 90.25 91 ASN A N 1
ATOM 690 C CA . ASN A 1 91 ? 6.196 -10.687 -11.533 1.00 90.25 91 ASN A CA 1
ATOM 691 C C . ASN A 1 91 ? 4.668 -10.560 -11.593 1.00 90.25 91 ASN A C 1
ATOM 693 O O . ASN A 1 91 ? 4.086 -9.710 -10.923 1.00 90.25 91 ASN A O 1
ATOM 697 N N . PHE A 1 92 ? 3.991 -11.439 -12.335 1.00 91.00 92 PHE A N 1
ATOM 698 C CA . PHE A 1 92 ? 2.529 -11.488 -12.343 1.00 91.00 92 PHE A CA 1
ATOM 699 C C . PHE A 1 92 ? 1.950 -11.876 -10.971 1.00 91.00 92 PHE A C 1
ATOM 701 O O . PHE A 1 92 ? 0.999 -11.252 -10.500 1.00 91.00 92 PHE A O 1
ATOM 708 N N . MET A 1 93 ? 2.530 -12.876 -10.301 1.00 93.19 93 MET A N 1
ATOM 709 C CA . MET A 1 93 ? 2.109 -13.288 -8.954 1.00 93.19 93 MET A CA 1
ATOM 710 C C . MET A 1 93 ? 2.369 -12.196 -7.908 1.00 93.19 93 MET A C 1
ATOM 712 O O . MET A 1 93 ? 1.516 -11.976 -7.048 1.00 93.19 93 MET A O 1
ATOM 716 N N . LEU A 1 94 ? 3.497 -11.485 -8.005 1.00 89.50 94 LEU A N 1
ATOM 717 C CA . LEU A 1 94 ? 3.817 -10.326 -7.167 1.00 89.50 94 LEU A CA 1
ATOM 718 C C . LEU A 1 94 ? 2.793 -9.206 -7.366 1.00 89.50 94 LEU A C 1
ATOM 720 O O . LEU A 1 94 ? 2.209 -8.758 -6.384 1.00 89.50 94 LEU A O 1
ATOM 724 N N . ALA A 1 95 ? 2.473 -8.851 -8.614 1.00 87.38 95 ALA A N 1
ATOM 725 C CA . ALA A 1 95 ? 1.459 -7.840 -8.916 1.00 87.38 95 ALA A CA 1
ATOM 726 C C . ALA A 1 95 ? 0.071 -8.219 -8.362 1.00 87.38 95 ALA A C 1
ATOM 728 O O . ALA A 1 95 ? -0.635 -7.379 -7.804 1.00 87.38 95 ALA A O 1
ATOM 729 N N . MET A 1 96 ? -0.330 -9.494 -8.452 1.00 90.12 96 MET A N 1
ATOM 730 C CA . MET A 1 96 ? -1.564 -9.962 -7.805 1.00 90.12 96 MET A CA 1
ATOM 731 C C . MET A 1 96 ? -1.496 -9.862 -6.276 1.00 90.12 96 MET A C 1
ATOM 733 O O . MET A 1 96 ? -2.497 -9.519 -5.647 1.00 90.12 96 MET A O 1
ATOM 737 N N . GLY A 1 97 ? -0.337 -10.153 -5.681 1.00 87.25 97 GLY A N 1
ATOM 738 C CA . GLY A 1 97 ? -0.090 -10.003 -4.248 1.00 87.25 97 GLY A CA 1
ATOM 739 C C . GLY A 1 97 ? -0.193 -8.549 -3.783 1.00 87.25 97 GLY A C 1
ATOM 740 O O . GLY A 1 97 ? -0.865 -8.279 -2.789 1.00 87.25 97 GLY A O 1
ATOM 741 N N . GLU A 1 98 ? 0.392 -7.612 -4.528 1.00 85.38 98 GLU A N 1
ATOM 742 C CA . GLU A 1 98 ? 0.305 -6.169 -4.269 1.00 85.38 98 GLU A CA 1
ATOM 743 C C . GLU A 1 98 ? -1.135 -5.662 -4.367 1.00 85.38 98 GLU A C 1
ATOM 745 O O . GLU A 1 98 ? -1.613 -4.975 -3.460 1.00 85.38 98 GLU A O 1
ATOM 750 N N . VAL A 1 99 ? -1.874 -6.068 -5.408 1.00 85.06 99 VAL A N 1
ATOM 751 C CA . VAL A 1 99 ? -3.304 -5.754 -5.530 1.00 85.06 99 VAL A CA 1
ATOM 752 C C . VAL A 1 99 ? -4.070 -6.329 -4.338 1.00 85.06 99 VAL A C 1
ATOM 754 O O . VAL A 1 99 ? -4.806 -5.595 -3.683 1.00 85.06 99 VAL A O 1
ATOM 757 N N . ALA A 1 100 ? -3.879 -7.603 -3.992 1.00 83.44 100 ALA A N 1
ATOM 758 C CA . ALA A 1 100 ? -4.570 -8.225 -2.862 1.00 83.44 100 ALA A CA 1
ATOM 759 C C . ALA A 1 100 ? -4.274 -7.516 -1.527 1.00 83.44 100 ALA A C 1
ATOM 761 O O . ALA A 1 100 ? -5.197 -7.285 -0.742 1.00 83.44 100 ALA A O 1
ATOM 762 N N . PHE A 1 101 ? -3.018 -7.125 -1.292 1.00 79.88 101 PHE A N 1
ATOM 763 C CA . PHE A 1 101 ? -2.606 -6.379 -0.103 1.00 79.88 101 PHE A CA 1
ATOM 764 C C . PHE A 1 101 ? -3.229 -4.977 -0.063 1.00 79.88 101 PHE A C 1
ATOM 766 O O . PHE A 1 101 ? -3.741 -4.563 0.975 1.00 79.88 101 PHE A O 1
ATOM 773 N N . SER A 1 102 ? -3.291 -4.284 -1.205 1.00 78.94 102 SER A N 1
ATOM 774 C CA . SER A 1 102 ? -3.893 -2.945 -1.310 1.00 78.94 102 SER A CA 1
ATOM 775 C C . SER A 1 102 ? -5.396 -2.911 -0.978 1.00 78.94 102 SER A C 1
ATOM 777 O O . SER A 1 102 ? -5.922 -1.879 -0.565 1.00 78.94 102 SER A O 1
ATOM 779 N N . TYR A 1 103 ? -6.086 -4.052 -1.096 1.00 77.12 103 TYR A N 1
ATOM 780 C CA . TYR A 1 103 ? -7.508 -4.211 -0.774 1.00 77.12 103 TYR A CA 1
ATOM 781 C C . TYR A 1 103 ? -7.749 -5.041 0.507 1.00 77.12 103 TYR A C 1
ATOM 783 O O . TYR A 1 103 ? -8.850 -5.553 0.731 1.00 77.12 103 TYR A O 1
ATOM 791 N N . ALA A 1 104 ? -6.760 -5.165 1.400 1.00 72.62 104 ALA A N 1
ATOM 792 C CA . ALA A 1 104 ? -6.826 -6.021 2.593 1.00 72.62 104 ALA A CA 1
ATOM 793 C C . ALA A 1 104 ? -7.664 -5.467 3.778 1.00 72.62 104 ALA A C 1
ATOM 795 O O . ALA A 1 104 ? -7.454 -5.848 4.928 1.00 72.62 104 ALA A O 1
ATOM 796 N N . GLY A 1 105 ? -8.686 -4.639 3.532 1.00 70.00 105 GLY A N 1
ATOM 797 C CA . GLY A 1 105 ? -9.538 -4.028 4.574 1.00 70.00 105 GLY A CA 1
ATOM 798 C C . GLY A 1 105 ? -10.546 -4.970 5.255 1.00 70.00 105 GLY A C 1
ATOM 799 O O . GLY A 1 105 ? -11.372 -4.537 6.054 1.00 70.00 105 GLY A O 1
ATOM 800 N N . HIS A 1 106 ? -10.524 -6.264 4.936 1.00 78.56 106 HIS A N 1
ATOM 801 C CA . HIS A 1 106 ? -11.545 -7.225 5.362 1.00 78.56 106 HIS A CA 1
ATOM 802 C C . HIS A 1 106 ? -11.529 -7.506 6.873 1.00 78.56 106 HIS A C 1
ATOM 804 O O . HIS A 1 106 ? -12.569 -7.811 7.455 1.00 78.56 106 HIS A O 1
ATOM 810 N N . ASN A 1 107 ? -10.373 -7.363 7.524 1.00 77.69 107 ASN A N 1
ATOM 811 C CA . ASN A 1 107 ? -10.188 -7.757 8.924 1.00 77.69 107 ASN A CA 1
ATOM 812 C C . ASN A 1 107 ? -10.923 -6.848 9.922 1.00 77.69 107 ASN A C 1
ATOM 814 O O . ASN A 1 107 ? -11.245 -7.280 11.024 1.00 77.69 107 ASN A O 1
ATOM 818 N N . VAL A 1 108 ? -11.252 -5.616 9.527 1.00 78.88 108 VAL A N 1
ATOM 819 C CA . VAL A 1 108 ? -11.967 -4.651 10.382 1.00 78.88 108 VAL A CA 1
ATOM 820 C C . VAL A 1 108 ? -13.474 -4.636 10.140 1.00 78.88 108 VAL A C 1
ATOM 822 O O . VAL A 1 108 ? -14.203 -3.874 10.769 1.00 78.88 108 VAL A O 1
ATOM 825 N N . VAL A 1 109 ? -13.975 -5.445 9.204 1.00 82.31 109 VAL A N 1
ATOM 826 C CA . VAL A 1 109 ? -15.391 -5.442 8.811 1.00 82.31 109 VAL A CA 1
ATOM 827 C C . VAL A 1 109 ? -16.299 -5.631 10.023 1.00 82.31 109 VAL A C 1
ATOM 829 O O . VAL A 1 109 ? -17.257 -4.878 10.188 1.00 82.31 109 VAL A O 1
ATOM 832 N N . LEU A 1 110 ? -15.970 -6.589 10.892 1.00 82.31 110 LEU A N 1
ATOM 833 C CA . LEU A 1 110 ? -16.739 -6.874 12.103 1.00 82.31 110 LEU A CA 1
ATOM 834 C C . LEU A 1 110 ? -16.617 -5.754 13.145 1.00 82.31 110 LEU A C 1
ATOM 836 O O . LEU A 1 110 ? -17.605 -5.423 13.797 1.00 82.31 110 LEU A O 1
ATOM 840 N N . GLU A 1 111 ? -15.448 -5.124 13.255 1.00 81.94 111 GLU A N 1
ATOM 841 C CA . GLU A 1 111 ? -15.220 -3.974 14.136 1.00 81.94 111 GLU A CA 1
ATOM 842 C C . GLU A 1 111 ? -16.076 -2.772 13.712 1.00 81.94 111 GLU A C 1
ATOM 844 O O . GLU A 1 111 ? -16.789 -2.177 14.520 1.00 81.94 111 GLU A O 1
ATOM 849 N N . ILE A 1 112 ? -16.099 -2.467 12.413 1.00 78.62 112 ILE A N 1
ATOM 850 C CA . ILE A 1 112 ? -16.912 -1.388 11.846 1.00 78.62 112 ILE A CA 1
ATOM 851 C C . ILE A 1 112 ? -18.399 -1.712 11.965 1.00 78.62 112 ILE A C 1
ATOM 853 O O . ILE A 1 112 ? -19.200 -0.852 12.322 1.00 78.62 112 ILE A O 1
ATOM 857 N N . GLN A 1 113 ? -18.798 -2.947 11.666 1.00 79.25 113 GLN A N 1
ATOM 858 C CA . GLN A 1 113 ? -20.190 -3.367 11.817 1.00 79.25 113 GLN A CA 1
ATOM 859 C C . GLN A 1 113 ? -20.662 -3.252 13.257 1.00 79.25 113 GLN A C 1
ATOM 861 O O . GLN A 1 113 ? -21.815 -2.873 13.468 1.00 79.25 113 GLN A O 1
ATOM 866 N N . ALA A 1 114 ? -19.782 -3.533 14.221 1.00 79.44 114 ALA A N 1
ATOM 867 C CA . ALA A 1 114 ? -20.100 -3.356 15.620 1.00 79.44 114 ALA A CA 1
ATOM 868 C C . ALA A 1 114 ? -20.417 -1.890 15.917 1.00 79.44 114 ALA A C 1
ATOM 870 O O . ALA A 1 114 ? -21.343 -1.660 16.670 1.00 79.44 114 ALA A O 1
ATOM 871 N N . THR A 1 115 ? -19.759 -0.894 15.310 1.00 79.81 115 THR A N 1
ATOM 872 C CA . THR A 1 115 ? -20.019 0.535 15.600 1.00 79.81 115 THR A CA 1
ATOM 873 C C . THR A 1 115 ? -21.254 1.131 14.922 1.00 79.81 115 THR A C 1
ATOM 875 O O . THR A 1 115 ? -21.735 2.182 15.355 1.00 79.81 115 THR A O 1
ATOM 878 N N . ILE A 1 116 ? -21.816 0.470 13.911 1.00 77.06 116 ILE A N 1
ATOM 879 C CA . ILE A 1 116 ? -22.987 0.961 13.175 1.00 77.06 116 ILE A CA 1
ATOM 880 C C . ILE A 1 116 ? -24.276 0.590 13.928 1.00 77.06 116 ILE A C 1
ATOM 882 O O . ILE A 1 116 ? -24.476 -0.587 14.232 1.00 77.06 116 ILE A O 1
ATOM 886 N N . PRO A 1 117 ? -25.197 1.543 14.186 1.00 69.06 117 PRO A N 1
ATOM 887 C CA . PRO A 1 117 ? -26.493 1.214 14.767 1.00 69.06 117 PRO A CA 1
ATOM 888 C C . PRO A 1 117 ? -27.228 0.190 13.916 1.00 69.06 117 PRO A C 1
ATOM 890 O O . PRO A 1 117 ? -27.395 0.365 12.706 1.00 69.06 117 PRO A O 1
ATOM 893 N N . SER A 1 118 ? -27.703 -0.862 14.571 1.00 69.88 118 SER A N 1
ATOM 894 C CA . SER A 1 118 ? -28.592 -1.842 13.969 1.00 69.88 118 SER A CA 1
ATOM 895 C C . SER A 1 118 ? -29.866 -1.937 14.794 1.00 69.88 118 SER A C 1
ATOM 897 O O . SER A 1 118 ? -29.824 -1.938 16.020 1.00 69.88 118 SER A O 1
ATOM 899 N N . THR A 1 119 ? -31.002 -1.986 14.109 1.00 67.75 119 THR A N 1
ATOM 900 C CA . THR A 1 119 ? -32.275 -2.422 14.694 1.00 67.75 119 THR A CA 1
ATOM 901 C C . THR A 1 119 ? -32.746 -3.654 13.919 1.00 67.75 119 THR A C 1
ATOM 903 O O . THR A 1 119 ? -32.277 -3.860 12.789 1.00 67.75 119 THR A O 1
ATOM 906 N N . PRO A 1 120 ? -33.662 -4.476 14.460 1.00 67.81 120 PRO A N 1
ATOM 907 C CA . PRO A 1 120 ? -34.239 -5.595 13.712 1.00 67.81 120 PRO A CA 1
ATOM 908 C C . PRO A 1 120 ? -34.791 -5.179 12.334 1.00 67.81 120 PRO A C 1
ATOM 910 O O . PRO A 1 120 ? -34.662 -5.911 11.354 1.00 67.81 120 PRO A O 1
ATOM 913 N N . GLU A 1 121 ? -35.325 -3.961 12.224 1.00 71.94 121 GLU A N 1
ATOM 914 C CA . GLU A 1 121 ? -35.892 -3.390 10.998 1.00 71.94 121 GLU A CA 1
ATOM 915 C C . GLU A 1 121 ? -34.821 -2.796 10.061 1.00 71.94 121 GLU A C 1
ATOM 917 O O . GLU A 1 121 ? -35.018 -2.711 8.843 1.00 71.94 121 GLU A O 1
ATOM 922 N N . LYS A 1 122 ? -33.673 -2.369 10.605 1.00 71.00 122 LYS A N 1
ATOM 923 C CA . LYS A 1 122 ? -32.565 -1.731 9.874 1.00 71.00 122 LYS A CA 1
ATOM 924 C C . LYS A 1 122 ? -31.235 -2.428 10.190 1.00 71.00 122 LYS A C 1
ATOM 926 O O . LYS A 1 122 ? -30.471 -1.947 11.029 1.00 71.00 122 LYS A O 1
ATOM 931 N N . PRO A 1 123 ? -30.909 -3.533 9.494 1.00 76.62 123 PRO A N 1
ATOM 932 C CA . PRO A 1 123 ? -29.678 -4.270 9.753 1.00 76.62 123 PRO A CA 1
ATOM 933 C C . PRO A 1 123 ? -28.443 -3.467 9.314 1.00 76.62 123 PRO A C 1
ATOM 935 O O . PRO A 1 123 ? -28.419 -2.906 8.209 1.00 76.62 123 PRO A O 1
ATOM 938 N N . SER A 1 124 ? -27.386 -3.481 10.135 1.00 78.62 124 SER A N 1
ATOM 939 C CA . SER A 1 124 ? -26.119 -2.765 9.887 1.00 78.62 124 SER A CA 1
ATOM 940 C C . SER A 1 124 ? -25.484 -3.131 8.544 1.00 78.62 124 SER A C 1
ATOM 942 O O . SER A 1 124 ? -24.897 -2.266 7.895 1.00 78.62 124 SER A O 1
ATOM 944 N N . LYS A 1 125 ? -25.688 -4.365 8.057 1.00 80.62 125 LYS A N 1
ATOM 945 C CA . LYS A 1 125 ? -25.184 -4.847 6.758 1.00 80.62 125 LYS A CA 1
ATOM 946 C C . LYS A 1 125 ? -25.510 -3.922 5.581 1.00 80.62 125 LYS A C 1
ATOM 948 O O . LYS A 1 125 ? -24.693 -3.793 4.681 1.00 80.62 125 LYS A O 1
ATOM 953 N N . LYS A 1 126 ? -26.677 -3.256 5.577 1.00 80.56 126 LYS A N 1
ATOM 954 C CA . LYS A 1 126 ? -27.069 -2.345 4.482 1.00 80.56 126 LYS A CA 1
ATOM 955 C C . LYS A 1 126 ? -26.219 -1.073 4.483 1.00 80.56 126 LYS A C 1
ATOM 957 O O . LYS A 1 126 ? -25.705 -0.669 3.444 1.00 80.56 126 LYS A O 1
ATOM 962 N N . ALA A 1 127 ? -26.074 -0.449 5.652 1.00 82.94 127 ALA A N 1
ATOM 963 C CA . ALA A 1 127 ? -25.247 0.744 5.817 1.00 82.94 127 ALA A CA 1
ATOM 964 C C . ALA A 1 127 ? -23.767 0.422 5.590 1.00 82.94 127 ALA A C 1
ATOM 966 O O . ALA A 1 127 ? -23.063 1.182 4.931 1.00 82.94 127 ALA A O 1
ATOM 967 N N . MET A 1 128 ? -23.331 -0.733 6.084 1.00 84.50 128 MET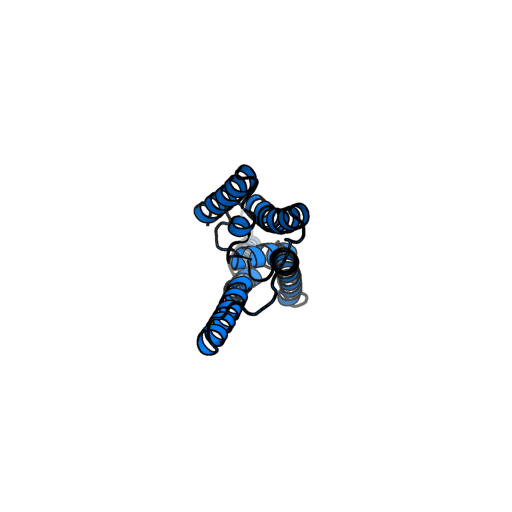 A N 1
ATOM 968 C CA . MET A 1 128 ? -21.969 -1.205 5.934 1.00 84.50 128 MET A CA 1
ATOM 969 C C . MET A 1 128 ? -21.629 -1.522 4.474 1.00 84.50 128 MET A C 1
ATOM 971 O O . MET A 1 128 ? -20.616 -1.045 3.986 1.00 84.50 128 MET A O 1
ATOM 975 N N . TRP A 1 129 ? -22.501 -2.213 3.732 1.00 85.56 129 TRP A N 1
ATOM 976 C CA . TRP A 1 129 ? -22.297 -2.471 2.302 1.00 85.56 129 TRP A CA 1
ATOM 977 C C . TRP A 1 129 ? -22.181 -1.178 1.490 1.00 85.56 129 TRP A C 1
ATOM 979 O O . TRP A 1 129 ? -21.291 -1.054 0.652 1.00 85.56 129 TRP A O 1
ATOM 989 N N . LYS A 1 130 ? -23.012 -0.171 1.794 1.00 85.25 130 LYS A N 1
ATOM 990 C CA . LYS A 1 130 ? -22.882 1.164 1.193 1.00 85.25 130 LYS A CA 1
ATOM 991 C C . LYS A 1 130 ? -21.530 1.808 1.524 1.00 85.25 130 LYS A C 1
ATOM 993 O O . LYS A 1 130 ? -20.907 2.384 0.638 1.00 85.25 130 LYS A O 1
ATOM 998 N N . GLY A 1 131 ? -21.087 1.711 2.779 1.00 84.62 131 GLY A N 1
ATOM 999 C CA . GLY A 1 131 ? -19.780 2.204 3.215 1.00 84.62 131 GLY A CA 1
ATOM 1000 C C . GLY A 1 131 ? -18.624 1.524 2.482 1.00 84.62 131 GLY A C 1
ATOM 1001 O O . GLY A 1 131 ? -17.755 2.209 1.954 1.00 84.62 131 GLY A O 1
ATOM 1002 N N . VAL A 1 132 ? -18.669 0.196 2.377 1.00 84.94 132 VAL A N 1
ATOM 1003 C CA . VAL A 1 132 ? -17.696 -0.629 1.650 1.00 84.94 132 VAL A CA 1
ATOM 1004 C C . VAL A 1 132 ? -17.651 -0.238 0.175 1.00 84.94 132 VAL A C 1
ATOM 1006 O O . VAL A 1 132 ? -16.579 0.075 -0.321 1.00 84.94 132 VAL A O 1
ATOM 1009 N N . ILE A 1 133 ? -18.789 -0.165 -0.524 1.00 88.19 133 ILE A N 1
ATOM 1010 C CA . ILE A 1 133 ? -18.812 0.241 -1.940 1.00 88.19 133 ILE A CA 1
ATOM 1011 C C . ILE A 1 133 ? -18.136 1.603 -2.126 1.00 88.19 133 ILE A C 1
ATOM 1013 O O . ILE A 1 133 ? -17.273 1.746 -2.986 1.00 88.19 133 ILE A O 1
ATOM 1017 N N . VAL A 1 134 ? -18.499 2.598 -1.312 1.00 86.31 134 VAL A N 1
ATOM 1018 C CA . VAL A 1 134 ? -17.913 3.943 -1.412 1.00 86.31 134 VAL A CA 1
ATOM 1019 C C . VAL A 1 134 ? -16.413 3.925 -1.110 1.00 86.31 134 VAL A C 1
ATOM 1021 O O . VAL A 1 134 ? -15.656 4.584 -1.817 1.00 86.31 134 VAL A O 1
ATOM 1024 N N . ALA A 1 135 ? -15.976 3.150 -0.115 1.00 83.00 135 ALA A N 1
ATOM 1025 C CA . ALA A 1 135 ? -14.562 2.986 0.207 1.00 83.00 135 ALA A CA 1
ATOM 1026 C C . ALA A 1 135 ? -13.776 2.389 -0.968 1.00 83.00 135 ALA A C 1
ATOM 1028 O O . ALA A 1 135 ? -12.806 2.990 -1.420 1.00 83.00 135 ALA A O 1
ATOM 1029 N N . TYR A 1 136 ? -14.234 1.262 -1.514 1.00 84.69 136 TYR A N 1
ATOM 1030 C CA . TYR A 1 136 ? -13.579 0.588 -2.637 1.00 84.69 136 TYR A CA 1
ATOM 1031 C C . TYR A 1 136 ? -13.581 1.437 -3.915 1.00 84.69 136 TYR A C 1
ATOM 1033 O O . TYR A 1 136 ? -12.591 1.436 -4.639 1.00 84.69 136 TYR A O 1
ATOM 1041 N N . LEU A 1 137 ? -14.646 2.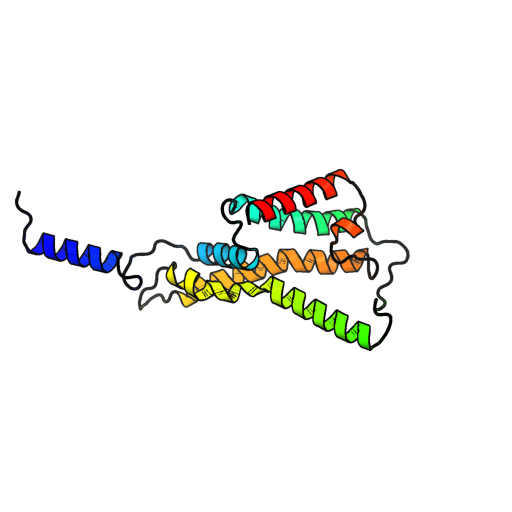204 -4.182 1.00 88.12 137 LEU A N 1
ATOM 1042 C CA . LEU A 1 137 ? -14.670 3.164 -5.292 1.00 88.12 137 LEU A CA 1
ATOM 1043 C C . LEU A 1 137 ? -13.661 4.300 -5.090 1.00 88.12 137 LEU A C 1
ATOM 1045 O O . LEU A 1 137 ? -12.998 4.695 -6.045 1.00 88.12 137 LEU A O 1
ATOM 1049 N N . GLY A 1 138 ? -13.523 4.807 -3.862 1.00 83.12 138 GLY A N 1
ATOM 1050 C CA . GLY A 1 138 ? -12.512 5.808 -3.520 1.00 83.12 138 GLY A CA 1
ATOM 1051 C C . GLY A 1 138 ? -11.090 5.282 -3.723 1.00 83.12 138 GLY A C 1
ATOM 1052 O O . GLY A 1 138 ? -10.280 5.942 -4.365 1.00 83.12 138 GLY A O 1
ATOM 1053 N N . VAL A 1 139 ? -10.808 4.063 -3.256 1.00 80.56 139 VAL A N 1
ATOM 1054 C CA . VAL A 1 139 ? -9.508 3.399 -3.452 1.00 80.56 139 VAL A CA 1
ATOM 1055 C C . VAL A 1 139 ? -9.229 3.156 -4.938 1.00 80.56 139 VAL A C 1
ATOM 1057 O O . VAL A 1 139 ? -8.151 3.499 -5.423 1.00 80.56 139 VAL A O 1
ATOM 1060 N N . ALA A 1 140 ? -10.213 2.662 -5.694 1.00 85.38 140 ALA A N 1
ATOM 1061 C CA . ALA A 1 140 ? -10.086 2.468 -7.137 1.00 85.38 140 ALA A CA 1
ATOM 1062 C C . ALA A 1 140 ? -9.819 3.791 -7.874 1.00 85.38 140 ALA A C 1
ATOM 1064 O O . ALA A 1 140 ? -8.978 3.834 -8.768 1.00 85.38 140 ALA A O 1
ATOM 1065 N N . PHE A 1 141 ? -10.478 4.883 -7.475 1.00 85.31 141 PHE A N 1
ATOM 1066 C CA . PHE A 1 141 ? -10.218 6.217 -8.019 1.00 85.31 141 PHE A CA 1
ATOM 1067 C C . PHE A 1 141 ? -8.800 6.715 -7.709 1.00 85.31 141 PHE A C 1
ATOM 1069 O O . PHE A 1 141 ? -8.231 7.452 -8.505 1.00 85.31 141 PHE A O 1
ATOM 1076 N N . CYS A 1 142 ? -8.200 6.303 -6.594 1.00 84.31 142 CYS A N 1
ATOM 1077 C CA . CYS A 1 142 ? -6.813 6.642 -6.288 1.00 84.31 142 CYS A CA 1
ATOM 1078 C C . CYS A 1 142 ? -5.810 5.775 -7.071 1.00 84.31 142 CYS A C 1
ATOM 1080 O O . CYS A 1 142 ? -4.792 6.285 -7.534 1.00 84.31 142 CYS A O 1
ATOM 1082 N N . TYR A 1 143 ? -6.054 4.475 -7.235 1.00 84.94 143 TYR A N 1
ATOM 1083 C CA . TYR A 1 143 ? -5.063 3.572 -7.836 1.00 84.94 143 TYR A CA 1
ATOM 1084 C C . TYR A 1 143 ? -5.166 3.461 -9.357 1.00 84.94 143 TYR A C 1
ATOM 1086 O O . TYR A 1 143 ? -4.141 3.474 -10.038 1.00 84.94 143 TYR A O 1
ATOM 1094 N N . LEU A 1 144 ? -6.378 3.397 -9.915 1.00 90.00 144 LEU A N 1
ATOM 1095 C CA . LEU A 1 144 ? -6.564 3.159 -11.348 1.00 90.00 144 LEU A CA 1
ATOM 1096 C C . LEU A 1 144 ? -6.022 4.295 -12.227 1.00 90.00 144 LEU A C 1
ATOM 1098 O O . LEU A 1 144 ? -5.328 3.985 -13.193 1.00 90.00 144 LEU A O 1
ATOM 1102 N N . PRO A 1 145 ? -6.257 5.590 -11.932 1.00 90.12 145 PRO A N 1
ATOM 1103 C CA . PRO A 1 145 ? -5.664 6.664 -12.721 1.00 90.12 145 PRO A CA 1
ATOM 1104 C C . PRO A 1 145 ? -4.139 6.639 -12.672 1.00 90.12 145 PRO A C 1
ATOM 1106 O O . PRO A 1 145 ? -3.518 6.777 -13.715 1.00 90.12 145 PRO A O 1
ATOM 1109 N N . VAL A 1 146 ? -3.533 6.395 -11.505 1.00 88.81 146 VAL A N 1
ATOM 1110 C CA . VAL A 1 146 ? -2.070 6.288 -11.370 1.00 88.81 146 VAL A CA 1
ATOM 1111 C C . VAL A 1 146 ? -1.531 5.142 -12.223 1.00 88.81 146 VAL A C 1
ATOM 1113 O O . VAL A 1 146 ? -0.602 5.356 -12.997 1.00 88.81 146 VAL A O 1
ATOM 1116 N N . ALA A 1 147 ? -2.156 3.965 -12.151 1.00 89.62 147 ALA A N 1
ATOM 1117 C CA . ALA A 1 147 ? -1.753 2.803 -12.935 1.00 89.62 147 ALA A CA 1
ATOM 1118 C C . ALA A 1 147 ? -1.914 3.041 -14.445 1.00 89.62 147 ALA A C 1
ATOM 1120 O O . ALA A 1 147 ? -0.965 2.861 -15.204 1.00 89.62 147 ALA A O 1
ATOM 1121 N N . PHE A 1 148 ? -3.092 3.482 -14.898 1.00 93.19 148 PHE A N 1
ATOM 1122 C CA . PHE A 1 148 ? -3.370 3.653 -16.325 1.00 93.19 148 PHE A CA 1
ATOM 1123 C C . PHE A 1 148 ? -2.606 4.819 -16.942 1.00 93.19 148 PHE A C 1
ATOM 1125 O O . PHE A 1 148 ? -2.036 4.662 -18.017 1.00 93.19 148 PHE A O 1
ATOM 1132 N N . ILE A 1 149 ? -2.580 5.979 -16.285 1.00 92.69 149 ILE A N 1
ATOM 1133 C CA . ILE A 1 149 ? -1.890 7.168 -16.797 1.00 92.69 149 ILE A CA 1
ATOM 1134 C C . ILE A 1 149 ? -0.381 6.965 -16.707 1.00 92.69 149 ILE A C 1
ATOM 1136 O O . ILE A 1 149 ? 0.312 7.226 -17.686 1.00 92.69 149 ILE A O 1
ATOM 1140 N N . GLY A 1 150 ? 0.122 6.467 -15.575 1.00 90.69 150 GLY A N 1
ATOM 1141 C CA . GLY A 1 150 ? 1.542 6.176 -15.401 1.00 90.69 150 GLY A CA 1
ATOM 1142 C C . GLY A 1 150 ? 2.035 5.187 -16.451 1.00 90.69 150 GLY A C 1
ATOM 1143 O O . GLY A 1 150 ? 2.969 5.491 -17.190 1.00 90.69 150 GLY A O 1
ATOM 1144 N N . TYR A 1 151 ? 1.346 4.054 -16.615 1.00 91.56 151 TYR A N 1
ATOM 1145 C CA . TYR A 1 151 ? 1.710 3.083 -17.644 1.00 91.56 151 TYR A CA 1
ATOM 1146 C C . TYR A 1 151 ? 1.550 3.651 -19.056 1.00 91.56 151 TYR A C 1
ATOM 1148 O O . TYR A 1 151 ? 2.427 3.453 -19.884 1.00 91.56 151 TYR A O 1
ATOM 1156 N N . TYR A 1 152 ? 0.493 4.414 -19.352 1.00 93.12 152 TYR A N 1
ATOM 1157 C CA . TYR A 1 152 ? 0.325 5.039 -20.669 1.00 93.12 152 TYR A CA 1
ATOM 1158 C C . TYR A 1 152 ? 1.473 5.998 -21.018 1.00 93.12 152 TYR A C 1
ATOM 1160 O O . TYR A 1 152 ? 1.871 6.077 -22.180 1.00 93.12 152 TYR A O 1
ATOM 1168 N N . ILE A 1 153 ? 2.011 6.713 -20.031 1.00 91.62 153 ILE A N 1
ATOM 1169 C CA . ILE A 1 153 ? 3.022 7.755 -20.232 1.00 91.62 153 ILE A CA 1
ATOM 1170 C C . ILE A 1 153 ? 4.448 7.197 -20.235 1.00 91.62 153 ILE A C 1
ATOM 1172 O O . ILE A 1 153 ? 5.251 7.622 -21.068 1.00 91.62 153 ILE A O 1
ATOM 1176 N N . PHE A 1 154 ? 4.740 6.240 -19.353 1.00 91.12 154 PHE A N 1
ATOM 1177 C CA . PHE A 1 154 ? 6.083 5.694 -19.130 1.00 91.12 154 PHE A CA 1
ATOM 1178 C C . PHE A 1 154 ? 6.275 4.272 -19.682 1.00 91.12 154 PHE A C 1
ATOM 1180 O O . PHE A 1 154 ? 7.407 3.833 -19.872 1.00 91.12 154 PHE A O 1
ATOM 1187 N N . GLY A 1 155 ? 5.199 3.533 -19.953 1.00 90.75 155 GLY A N 1
ATOM 1188 C CA . GLY A 1 155 ? 5.254 2.145 -20.414 1.00 90.75 155 GLY A CA 1
ATOM 1189 C C . GLY A 1 155 ? 6.017 1.248 -19.446 1.00 90.75 155 GLY A C 1
ATOM 1190 O O . GLY A 1 155 ? 5.854 1.328 -18.229 1.00 90.75 155 GLY A O 1
ATOM 1191 N N . ASN A 1 156 ? 6.889 0.407 -19.984 1.00 89.75 156 ASN A N 1
ATOM 1192 C CA . ASN A 1 156 ? 7.787 -0.456 -19.234 1.00 89.75 156 ASN A CA 1
ATOM 1193 C C . ASN A 1 156 ? 8.985 0.293 -18.617 1.00 89.75 156 ASN A C 1
ATOM 1195 O O . ASN A 1 156 ? 9.865 -0.354 -18.070 1.00 89.75 156 ASN A O 1
ATOM 1199 N N . SER A 1 157 ? 9.049 1.624 -18.663 1.00 88.06 157 SER A N 1
ATOM 1200 C CA . SER A 1 157 ? 10.047 2.380 -17.889 1.00 88.06 157 SER A CA 1
ATOM 1201 C C . SER A 1 157 ? 9.533 2.797 -16.508 1.00 88.06 157 SER A C 1
ATOM 1203 O O . SER A 1 157 ? 10.302 3.316 -15.710 1.00 88.06 157 SER A O 1
ATOM 1205 N N . VAL A 1 158 ? 8.253 2.541 -16.197 1.00 87.50 158 VAL A N 1
ATOM 1206 C CA . VAL A 1 158 ? 7.664 2.881 -14.894 1.00 87.50 158 VAL A CA 1
ATOM 1207 C C . VAL A 1 158 ? 8.282 2.046 -13.772 1.00 87.50 158 VAL A C 1
ATOM 1209 O O . VAL A 1 158 ? 8.330 0.820 -13.862 1.00 87.50 158 VAL A O 1
ATOM 1212 N N . ASP A 1 159 ? 8.761 2.698 -12.724 1.00 85.25 159 ASP A N 1
ATOM 1213 C CA . ASP A 1 159 ? 9.233 2.064 -11.495 1.00 85.25 159 ASP A CA 1
ATOM 1214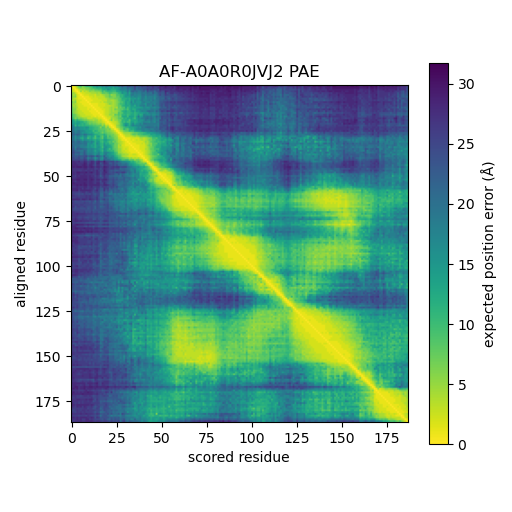 C C . ASP A 1 159 ? 8.044 1.720 -10.592 1.00 85.25 159 ASP A C 1
ATOM 1216 O O . ASP A 1 159 ? 6.975 2.326 -10.699 1.00 85.25 159 ASP A O 1
ATOM 1220 N N . ASP A 1 160 ? 8.244 0.801 -9.646 1.00 81.88 160 ASP A N 1
ATOM 1221 C CA . ASP A 1 160 ? 7.209 0.392 -8.683 1.00 81.88 160 ASP A CA 1
ATOM 1222 C C . ASP A 1 160 ? 6.652 1.591 -7.892 1.00 81.88 160 ASP A C 1
ATOM 1224 O O . ASP A 1 160 ? 5.470 1.652 -7.554 1.00 81.88 160 ASP A O 1
ATOM 1228 N N . ASN A 1 161 ? 7.500 2.598 -7.648 1.00 80.19 161 ASN A N 1
ATOM 1229 C CA . ASN A 1 161 ? 7.095 3.903 -7.143 1.00 80.19 161 ASN A CA 1
ATOM 1230 C C . ASN A 1 161 ? 7.181 4.956 -8.255 1.00 80.19 161 ASN A C 1
ATOM 1232 O O . ASN A 1 161 ? 8.259 5.443 -8.591 1.00 80.19 161 ASN A O 1
ATOM 1236 N N . ILE A 1 162 ? 6.021 5.386 -8.746 1.00 80.94 162 ILE A N 1
ATOM 1237 C CA . ILE A 1 162 ? 5.893 6.370 -9.829 1.00 80.94 162 ILE A CA 1
ATOM 1238 C C . ILE A 1 162 ? 6.584 7.719 -9.551 1.00 80.94 162 ILE A C 1
ATOM 1240 O O . ILE A 1 162 ? 6.950 8.427 -10.489 1.00 80.94 162 ILE A O 1
ATOM 1244 N N . LEU A 1 163 ? 6.805 8.096 -8.284 1.00 76.19 163 LEU A N 1
ATOM 1245 C CA . LEU A 1 163 ? 7.559 9.314 -7.961 1.00 76.19 163 LEU A CA 1
ATOM 1246 C C . LEU A 1 163 ? 9.029 9.223 -8.363 1.00 76.19 163 LEU A C 1
ATOM 1248 O O . LEU A 1 163 ? 9.638 10.254 -8.641 1.00 76.19 163 LEU A O 1
ATOM 1252 N N . ILE A 1 164 ? 9.591 8.014 -8.380 1.00 78.44 164 ILE A N 1
ATOM 1253 C CA . ILE A 1 164 ? 10.960 7.772 -8.840 1.00 78.44 164 ILE A CA 1
ATOM 1254 C C . ILE A 1 164 ? 11.019 8.003 -10.354 1.00 78.44 164 ILE A C 1
ATOM 1256 O O . ILE A 1 164 ? 11.866 8.759 -10.823 1.00 78.44 164 ILE A O 1
ATOM 1260 N N . THR A 1 165 ? 10.037 7.482 -11.092 1.00 80.38 165 THR A N 1
ATOM 1261 C CA . THR A 1 165 ? 9.914 7.646 -12.551 1.00 80.38 165 THR A CA 1
ATOM 1262 C C . THR A 1 165 ? 9.682 9.096 -12.982 1.00 80.38 165 THR A C 1
ATOM 1264 O O . THR A 1 165 ? 10.088 9.519 -14.071 1.00 80.38 165 THR A O 1
ATOM 1267 N N . LEU A 1 166 ? 9.019 9.896 -12.142 1.00 80.00 166 LEU A N 1
ATOM 1268 C CA . LEU A 1 166 ? 8.769 11.299 -12.457 1.00 80.00 166 LEU A CA 1
ATOM 1269 C C . LEU A 1 166 ? 10.050 12.121 -12.561 1.00 80.00 166 LEU A C 1
ATOM 1271 O O . LEU A 1 166 ? 10.015 13.041 -13.366 1.00 80.00 166 LEU A O 1
ATOM 1275 N N . ASP A 1 167 ? 11.120 11.779 -11.825 1.00 77.50 167 ASP A N 1
ATOM 1276 C CA . ASP A 1 167 ? 12.467 12.397 -11.743 1.00 77.50 167 ASP A CA 1
ATOM 1277 C C . ASP A 1 167 ? 12.553 13.926 -11.498 1.00 77.50 167 ASP A C 1
ATOM 1279 O O . ASP A 1 167 ? 13.540 14.419 -10.944 1.00 77.50 167 ASP A O 1
ATOM 1283 N N . THR A 1 168 ? 11.516 14.692 -11.835 1.00 70.81 168 THR A N 1
ATOM 1284 C CA . THR A 1 168 ? 11.449 16.151 -11.816 1.00 70.81 168 THR A CA 1
ATOM 1285 C C . THR A 1 168 ? 9.992 16.638 -11.646 1.00 70.81 168 THR A C 1
ATOM 1287 O O . THR A 1 168 ? 9.058 15.985 -12.108 1.00 70.81 168 THR A O 1
ATOM 1290 N N . PRO A 1 169 ? 9.746 17.796 -10.992 1.00 75.44 169 PRO A N 1
ATOM 1291 C CA . PRO A 1 169 ? 10.691 18.605 -10.228 1.00 75.44 169 PRO A CA 1
ATOM 1292 C C . PRO A 1 169 ? 10.935 18.030 -8.818 1.00 75.44 169 PRO A C 1
ATOM 1294 O O . PRO A 1 169 ? 10.008 17.610 -8.126 1.00 75.44 169 PRO A O 1
ATOM 1297 N N . ALA A 1 170 ? 12.186 18.084 -8.348 1.00 80.56 170 ALA A N 1
ATOM 1298 C CA . ALA A 1 170 ? 12.612 17.446 -7.096 1.00 80.56 170 ALA A CA 1
ATOM 1299 C C . ALA A 1 170 ? 11.823 17.887 -5.845 1.00 80.56 170 ALA A C 1
ATOM 1301 O O . ALA A 1 170 ? 11.616 17.083 -4.940 1.00 80.56 170 ALA A O 1
ATOM 1302 N N . TRP A 1 171 ? 11.344 19.138 -5.789 1.00 81.88 171 TRP A N 1
ATOM 1303 C CA . TRP A 1 171 ? 10.562 19.637 -4.649 1.00 81.88 171 TRP A CA 1
ATOM 1304 C C . TRP A 1 171 ? 9.217 18.914 -4.494 1.00 81.88 171 TRP A C 1
ATOM 1306 O O . TRP A 1 171 ? 8.763 18.716 -3.371 1.00 81.88 171 TRP A O 1
ATOM 1316 N N . LEU A 1 172 ? 8.596 18.502 -5.605 1.00 74.69 172 LEU A N 1
ATOM 1317 C CA . LEU A 1 172 ? 7.314 17.801 -5.603 1.00 74.69 172 LEU A CA 1
ATOM 1318 C C . LEU A 1 172 ? 7.491 16.380 -5.071 1.00 74.69 172 LEU A C 1
ATOM 1320 O O . LEU A 1 172 ? 6.733 15.941 -4.210 1.00 74.69 172 LEU A O 1
ATOM 1324 N N . ILE A 1 173 ? 8.538 15.699 -5.540 1.00 75.19 173 ILE A N 1
ATOM 1325 C CA . ILE A 1 173 ? 8.927 14.363 -5.078 1.00 75.19 173 ILE A CA 1
ATOM 1326 C C . ILE A 1 173 ? 9.295 14.413 -3.592 1.00 75.19 173 ILE A C 1
ATOM 1328 O O . ILE A 1 173 ? 8.819 13.592 -2.813 1.00 75.19 173 ILE A O 1
ATOM 1332 N N . ALA A 1 174 ? 10.082 15.409 -3.175 1.00 8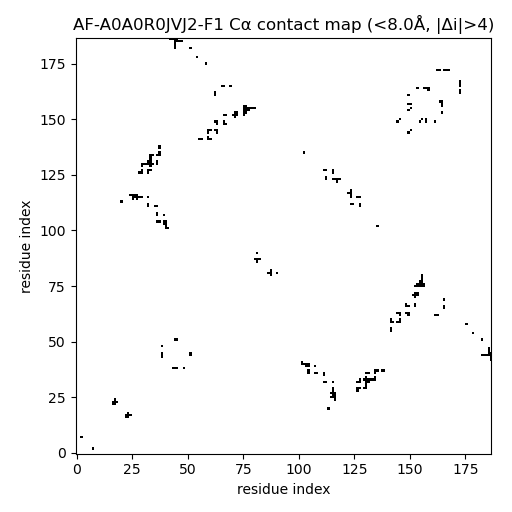1.12 174 ALA A N 1
ATOM 1333 C CA . ALA A 1 174 ? 10.431 15.614 -1.774 1.00 81.12 174 ALA A CA 1
ATOM 1334 C C . ALA A 1 174 ? 9.188 15.866 -0.911 1.00 81.12 174 ALA A C 1
ATOM 1336 O O . ALA A 1 174 ? 9.048 15.242 0.134 1.00 81.12 174 ALA A O 1
ATOM 1337 N N . ALA A 1 175 ? 8.260 16.720 -1.352 1.00 79.12 175 ALA A N 1
ATOM 1338 C CA . ALA A 1 175 ? 7.012 16.970 -0.636 1.00 79.12 175 ALA A CA 1
ATOM 1339 C C . ALA A 1 175 ? 6.161 15.697 -0.518 1.00 79.12 175 ALA A C 1
ATOM 1341 O O . ALA A 1 175 ? 5.703 15.367 0.573 1.00 79.12 175 ALA A O 1
ATOM 1342 N N . ALA A 1 176 ? 6.002 14.945 -1.609 1.00 76.44 176 ALA A N 1
ATOM 1343 C CA . ALA A 1 176 ? 5.244 13.700 -1.611 1.00 76.44 176 ALA A CA 1
ATOM 1344 C C . ALA A 1 176 ? 5.884 12.629 -0.709 1.00 76.44 176 ALA A C 1
ATOM 1346 O O . ALA A 1 176 ? 5.182 12.008 0.088 1.00 76.44 176 ALA A O 1
ATOM 1347 N N . ASN A 1 177 ? 7.211 12.477 -0.746 1.00 78.19 177 ASN A N 1
ATOM 1348 C CA . ASN A 1 177 ? 7.943 11.597 0.167 1.00 78.19 177 ASN A CA 1
ATOM 1349 C C . ASN A 1 177 ? 7.834 12.061 1.627 1.00 78.19 177 ASN A C 1
ATOM 1351 O O . ASN A 1 177 ? 7.641 11.230 2.508 1.00 78.19 177 ASN A O 1
ATOM 1355 N N . MET A 1 178 ? 7.883 13.368 1.902 1.00 79.06 178 MET A N 1
ATOM 1356 C CA . MET A 1 178 ? 7.652 13.906 3.247 1.00 79.06 178 MET A CA 1
ATOM 1357 C C . MET A 1 178 ? 6.238 13.595 3.745 1.00 79.06 178 MET A C 1
ATOM 1359 O O . MET A 1 178 ? 6.074 13.244 4.910 1.00 79.06 178 MET A O 1
ATOM 1363 N N . PHE A 1 179 ? 5.223 13.659 2.879 1.00 74.38 179 PHE A N 1
ATOM 1364 C CA . PHE A 1 179 ? 3.864 13.254 3.242 1.00 74.38 179 PHE A CA 1
ATOM 1365 C C . PHE A 1 179 ? 3.770 11.758 3.543 1.00 74.38 179 PHE A C 1
ATOM 1367 O O . PHE A 1 179 ? 3.142 11.393 4.534 1.00 74.38 179 PHE A O 1
ATOM 1374 N N . VAL A 1 180 ? 4.435 10.900 2.761 1.00 75.31 180 VAL A N 1
ATOM 1375 C CA . VAL A 1 180 ? 4.528 9.459 3.058 1.00 75.31 180 VAL A CA 1
ATOM 1376 C C . VAL A 1 180 ? 5.222 9.225 4.400 1.00 75.31 180 VAL A C 1
ATOM 1378 O O . VAL A 1 180 ? 4.740 8.433 5.199 1.00 75.31 180 VAL A O 1
ATOM 1381 N N . VAL A 1 181 ? 6.300 9.950 4.705 1.00 78.12 181 VAL A N 1
ATOM 1382 C CA . VAL A 1 181 ? 6.987 9.855 6.003 1.00 78.12 181 VAL A CA 1
ATOM 1383 C C . VAL A 1 181 ? 6.063 10.256 7.151 1.00 78.12 181 VAL A C 1
ATOM 1385 O O . VAL A 1 181 ? 5.961 9.517 8.126 1.00 78.12 181 VAL A O 1
ATOM 1388 N N . VAL A 1 182 ? 5.348 11.382 7.049 1.00 73.81 182 VAL A N 1
ATOM 1389 C CA . VAL A 1 182 ? 4.386 11.784 8.091 1.00 73.81 182 VAL A CA 1
ATOM 1390 C C . VAL A 1 182 ? 3.260 10.758 8.223 1.00 73.81 182 VAL A C 1
ATOM 1392 O O . VAL A 1 182 ? 2.858 10.439 9.340 1.00 73.81 182 VAL A O 1
ATOM 1395 N N . HIS A 1 183 ? 2.778 10.212 7.106 1.00 70.25 183 HIS A N 1
ATOM 1396 C CA . HIS A 1 183 ? 1.772 9.157 7.095 1.00 70.25 183 HIS A CA 1
ATOM 1397 C C . HIS A 1 183 ? 2.254 7.898 7.829 1.00 70.25 183 HIS A C 1
ATOM 1399 O O . HIS A 1 183 ? 1.531 7.390 8.679 1.00 70.25 183 HIS A O 1
ATOM 1405 N N . VAL A 1 184 ? 3.480 7.443 7.557 1.00 72.19 184 VAL A N 1
ATOM 1406 C CA . VAL A 1 184 ? 4.075 6.249 8.177 1.00 72.19 184 VAL A CA 1
ATOM 1407 C C . VAL A 1 184 ? 4.405 6.475 9.655 1.00 72.19 184 VAL A C 1
ATOM 1409 O O . VAL A 1 184 ? 4.240 5.559 10.447 1.00 72.19 184 VAL A O 1
ATOM 1412 N N . ILE A 1 185 ? 4.835 7.678 10.054 1.00 75.44 185 ILE A N 1
ATOM 1413 C CA . ILE A 1 185 ? 5.079 8.013 11.472 1.00 75.44 185 ILE A CA 1
ATOM 1414 C C . ILE A 1 185 ? 3.764 8.120 12.252 1.00 75.44 185 ILE A C 1
ATOM 1416 O O . ILE A 1 185 ? 3.716 7.783 13.432 1.00 75.44 185 ILE A O 1
ATOM 1420 N N . GLY A 1 186 ? 2.711 8.637 11.613 1.00 65.50 186 GLY A N 1
ATOM 1421 C CA . GLY A 1 186 ? 1.378 8.700 12.205 1.00 65.50 186 GLY A CA 1
ATOM 1422 C C . GLY A 1 186 ? 0.677 7.343 12.275 1.00 65.50 186 GLY A C 1
ATOM 1423 O O . GLY A 1 186 ? -0.224 7.233 13.106 1.00 65.50 186 GLY A O 1
ATOM 1424 N N . GLY A 1 187 ? 1.107 6.413 11.397 1.00 55.78 187 GLY A N 1
ATOM 1425 C CA . GLY A 1 187 ? 0.765 4.995 11.147 1.00 55.78 187 GLY A CA 1
ATOM 1426 C C . GLY A 1 187 ? 0.656 4.085 12.352 1.00 55.78 187 GLY A C 1
ATOM 1427 O O . GLY A 1 187 ? -0.431 3.498 12.546 1.00 55.78 187 GLY A O 1
#